Protein AF-A0A841FHZ8-F1 (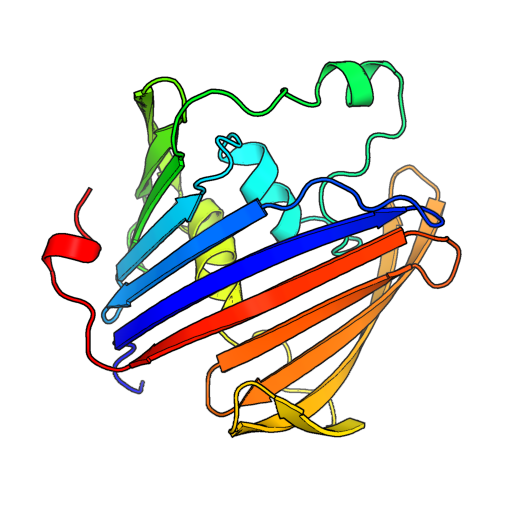afdb_monomer_lite)

Secondary structure (DSSP, 8-state):
----EEEEEEEEEEEETTEEEEEEEEEEEEETTEEEEEESS---HHHHHHHHH-TTSS-----SHHHHHHSPPPPSS-EEEEEETT-SEEEEE-TTS-EEEEEHHHHHHHHHTTS--S-TTPPEEEEEEETTEEEEEEEEEEEEEETTEEEEEEEEEEEETTEEEEEEEEETTSSEEEEEEEEEEEES---TTTT--

Radius of gyration: 16.72 Å; chains: 1; bounding box: 42×42×42 Å

Foldseek 3Di:
DPFPFKKFWKWKWKDADPDTDDIWIKIWGDGRQKIKIKIQQQDFLQQLLQCQPPLLNLGDDQDDVVSVVVRDHRDQAMWMWIDGPPDQWIWIQHRVGDIDIDGVVSVVSSNCLFFDDPCPPFDFPAWDADPNAIWTKTKDWRWDADPNDTWIKIWIFTDGPRTTQWIKIGTPVRRIIMIMGTPDMDGPPDDPVNRDD

pLDDT: mean 87.99, std 10.82, range [45.81, 97.75]

Organism: NCBI:txid714109

Sequence (197 aa):
MADRNVRARMLVTRNVSGTPGPESKLTLWWLGDRFHVRDEAGRAFHDVATDVVAPRGLGFIPRTIEDLMNVRLPLKGRMDCFGALGVAEGTITEPWGEKWKARTDRISPVAGQLFPAGLESVRPSGHERFLNRDCVEYTTHREGTDGGRQYRSKVRLLVAGPYVLLREVTDEGGPMRLRAEVTALDEGVVTEADVKA

Structure (mmCIF, N/CA/C/O backbone):
data_AF-A0A841FHZ8-F1
#
_entry.id   AF-A0A841FHZ8-F1
#
loop_
_atom_site.group_PDB
_atom_site.id
_atom_site.type_symbol
_atom_site.label_atom_id
_atom_site.label_alt_id
_atom_site.label_comp_id
_atom_site.label_asym_id
_atom_site.label_entity_id
_atom_site.label_seq_id
_atom_site.pdbx_PDB_ins_code
_atom_site.Cartn_x
_atom_site.Cartn_y
_atom_site.Cartn_z
_atom_site.occupancy
_atom_site.B_iso_or_equiv
_atom_site.auth_seq_id
_atom_site.auth_comp_id
_atom_site.auth_asym_id
_atom_site.auth_atom_id
_atom_site.pdbx_PDB_model_num
ATOM 1 N N . MET A 1 1 ? -20.927 -6.234 2.029 1.00 45.81 1 MET A N 1
ATOM 2 C CA . MET A 1 1 ? -19.463 -6.019 2.065 1.00 45.81 1 MET A CA 1
ATOM 3 C C . MET A 1 1 ? -19.004 -6.450 3.442 1.00 45.81 1 MET A C 1
ATOM 5 O O . MET A 1 1 ? -19.645 -6.031 4.390 1.00 45.81 1 MET A O 1
ATOM 9 N N . ALA A 1 2 ? -18.011 -7.336 3.560 1.00 48.59 2 ALA A N 1
ATOM 10 C CA . ALA A 1 2 ? -17.475 -7.707 4.871 1.00 48.59 2 ALA A CA 1
ATOM 11 C C . ALA A 1 2 ? -16.981 -6.446 5.598 1.00 48.59 2 ALA A C 1
ATOM 13 O O . ALA A 1 2 ? -16.358 -5.594 4.956 1.00 48.59 2 ALA A O 1
ATOM 14 N N . ASP A 1 3 ? -17.289 -6.319 6.890 1.00 62.25 3 ASP A N 1
ATOM 15 C CA . ASP A 1 3 ? -16.856 -5.190 7.713 1.00 62.25 3 ASP A CA 1
ATOM 16 C C . ASP A 1 3 ? -15.329 -5.112 7.707 1.00 62.25 3 ASP A C 1
ATOM 18 O O . ASP A 1 3 ? -14.628 -5.958 8.263 1.00 62.25 3 ASP A O 1
ATOM 22 N N . ARG A 1 4 ? -14.793 -4.102 7.018 1.00 85.81 4 ARG A N 1
ATOM 23 C CA . ARG A 1 4 ? -13.352 -3.873 6.929 1.00 85.81 4 ARG A CA 1
ATOM 24 C C . ARG A 1 4 ? -12.878 -3.274 8.249 1.00 85.81 4 ARG A C 1
ATOM 26 O O . ARG A 1 4 ? -12.908 -2.060 8.394 1.00 85.81 4 ARG A O 1
ATOM 33 N N . ASN A 1 5 ? -12.460 -4.100 9.202 1.00 94.25 5 ASN A N 1
ATOM 34 C CA . ASN A 1 5 ? -11.767 -3.657 10.413 1.00 94.25 5 ASN A CA 1
ATOM 35 C C . ASN A 1 5 ? -10.375 -4.296 10.451 1.00 94.25 5 ASN A C 1
ATOM 37 O O . ASN A 1 5 ? -10.247 -5.483 10.749 1.00 94.25 5 ASN A O 1
ATOM 41 N N . VAL A 1 6 ? -9.339 -3.537 10.086 1.00 95.88 6 VAL A N 1
ATOM 42 C CA . VAL A 1 6 ? -7.977 -4.072 9.973 1.00 95.88 6 VAL A CA 1
ATOM 43 C C . VAL A 1 6 ? -6.909 -3.001 10.146 1.00 95.88 6 VAL A C 1
ATOM 45 O O . VAL A 1 6 ? -7.003 -1.907 9.588 1.00 95.88 6 VAL A O 1
ATOM 48 N N . ARG A 1 7 ? -5.856 -3.346 10.886 1.00 96.69 7 ARG A N 1
ATOM 49 C CA . ARG A 1 7 ? -4.603 -2.601 10.942 1.00 96.69 7 ARG A CA 1
ATOM 50 C C . ARG A 1 7 ? -3.507 -3.405 10.253 1.00 96.69 7 ARG A C 1
ATOM 52 O O . ARG A 1 7 ? -3.264 -4.551 10.618 1.00 96.69 7 ARG A O 1
ATOM 59 N N . ALA A 1 8 ? -2.812 -2.798 9.300 1.00 96.69 8 ALA A N 1
ATOM 60 C CA . ALA A 1 8 ? -1.670 -3.403 8.624 1.00 96.69 8 ALA A CA 1
ATOM 61 C C . ALA A 1 8 ? -0.425 -2.529 8.782 1.00 96.69 8 ALA A C 1
ATOM 63 O O . ALA A 1 8 ? -0.481 -1.315 8.588 1.00 96.69 8 ALA A O 1
ATOM 64 N N . ARG A 1 9 ? 0.715 -3.143 9.100 1.00 96.81 9 ARG A N 1
ATOM 65 C CA . ARG A 1 9 ? 2.033 -2.507 8.984 1.00 96.81 9 ARG A CA 1
ATOM 66 C C . ARG A 1 9 ? 2.693 -3.001 7.716 1.00 96.81 9 ARG A C 1
ATOM 68 O O . ARG A 1 9 ? 2.727 -4.204 7.474 1.00 96.81 9 ARG A O 1
ATOM 75 N N . MET A 1 10 ? 3.216 -2.080 6.926 1.00 95.31 10 MET A N 1
ATOM 76 C CA . MET A 1 10 ? 3.820 -2.356 5.635 1.00 95.31 10 MET A CA 1
ATOM 77 C C . MET A 1 10 ? 5.230 -1.789 5.565 1.00 95.31 10 MET A C 1
ATOM 79 O O . MET A 1 10 ? 5.480 -0.657 5.979 1.00 95.31 10 MET A O 1
ATOM 83 N N . LEU A 1 11 ? 6.139 -2.578 5.005 1.00 93.38 11 LEU A N 1
ATOM 84 C CA . LEU A 1 11 ? 7.475 -2.159 4.623 1.00 93.38 11 LEU A CA 1
ATOM 85 C C . LEU A 1 11 ? 7.521 -2.008 3.103 1.00 93.38 11 LEU A C 1
ATOM 87 O O . LEU A 1 11 ? 7.231 -2.948 2.365 1.00 93.38 11 LEU A O 1
ATOM 91 N N . VAL A 1 12 ? 7.879 -0.817 2.636 1.00 90.94 12 VAL A N 1
ATOM 92 C CA . VAL A 1 12 ? 8.100 -0.527 1.220 1.00 90.94 12 VAL A CA 1
ATOM 93 C C . VAL A 1 12 ? 9.594 -0.365 0.998 1.00 90.94 12 VAL A C 1
ATOM 95 O O . VAL A 1 12 ? 10.234 0.481 1.617 1.00 90.94 12 VAL A O 1
ATOM 98 N N . THR A 1 13 ? 10.144 -1.183 0.110 1.00 88.31 13 THR A N 1
ATOM 99 C CA . THR A 1 13 ? 11.542 -1.147 -0.320 1.00 88.31 13 THR A CA 1
ATOM 100 C C . THR A 1 13 ? 11.593 -0.905 -1.818 1.00 88.31 13 THR A C 1
ATOM 102 O O . THR A 1 13 ? 10.850 -1.515 -2.593 1.00 88.31 13 THR A O 1
ATOM 105 N N . ARG A 1 14 ? 12.478 -0.007 -2.247 1.00 83.44 14 ARG A N 1
ATOM 106 C CA . ARG A 1 14 ? 12.810 0.177 -3.662 1.00 83.44 14 ARG A CA 1
ATOM 107 C C . ARG A 1 14 ? 14.266 -0.203 -3.844 1.00 83.44 14 ARG A C 1
ATOM 109 O O . ARG A 1 14 ? 15.108 0.346 -3.158 1.00 83.44 14 ARG A O 1
ATOM 116 N N . ASN A 1 15 ? 14.570 -1.113 -4.753 1.00 80.00 15 ASN A N 1
ATOM 117 C CA . ASN A 1 15 ? 15.934 -1.543 -5.029 1.00 80.00 15 ASN A CA 1
ATOM 118 C C . ASN A 1 15 ? 16.318 -1.162 -6.454 1.00 80.00 15 ASN A C 1
ATOM 120 O O . ASN A 1 15 ? 15.522 -1.316 -7.385 1.00 80.00 15 ASN A O 1
ATOM 124 N N . VAL A 1 16 ? 17.558 -0.704 -6.611 1.00 70.94 16 VAL A N 1
ATOM 125 C CA . VAL A 1 16 ? 18.193 -0.462 -7.908 1.00 70.94 16 VAL A CA 1
ATOM 126 C C . VAL A 1 16 ? 19.548 -1.163 -7.882 1.00 70.94 16 VAL A C 1
ATOM 128 O O . VAL A 1 16 ? 20.342 -0.895 -6.988 1.00 70.94 16 VAL A O 1
ATOM 131 N N . SER A 1 17 ? 19.801 -2.074 -8.828 1.00 57.47 17 SER A N 1
ATOM 132 C CA . SER A 1 17 ? 21.108 -2.726 -9.078 1.00 57.47 17 SER A CA 1
ATOM 133 C C . SER A 1 17 ? 21.979 -2.972 -7.835 1.00 57.47 17 SER A C 1
ATOM 135 O O . SER A 1 17 ? 23.013 -2.331 -7.670 1.00 57.47 17 SER A O 1
ATOM 137 N N . GLY A 1 18 ? 21.593 -3.897 -6.955 1.00 54.22 18 GLY A N 1
ATOM 138 C CA . GLY A 1 18 ? 22.442 -4.302 -5.822 1.00 54.22 18 GLY A CA 1
ATOM 139 C C . GLY A 1 18 ? 22.585 -3.272 -4.692 1.00 54.22 18 GLY A C 1
ATOM 140 O O . GLY A 1 18 ? 23.205 -3.590 -3.681 1.00 54.22 18 GLY A O 1
ATOM 141 N N . THR A 1 19 ? 21.971 -2.093 -4.813 1.00 57.81 19 THR A N 1
ATOM 142 C CA . THR A 1 19 ? 21.894 -1.094 -3.744 1.00 57.81 19 THR A CA 1
ATOM 143 C C . THR A 1 19 ? 20.504 -1.146 -3.106 1.00 57.81 19 THR A C 1
ATOM 145 O O . THR A 1 19 ? 19.509 -0.903 -3.804 1.00 57.81 19 THR A O 1
ATOM 148 N N . PRO A 1 20 ? 20.402 -1.452 -1.797 1.00 59.03 20 PRO A N 1
ATOM 149 C CA . PRO A 1 20 ? 19.161 -1.278 -1.057 1.00 59.03 20 PRO A CA 1
ATOM 150 C C . PRO A 1 20 ? 18.766 0.196 -1.120 1.00 59.03 20 PRO A C 1
ATOM 152 O O . PRO A 1 20 ? 19.541 1.063 -0.712 1.00 59.03 20 PRO A O 1
ATOM 155 N N . GLY A 1 21 ? 17.602 0.503 -1.684 1.00 64.31 21 GLY A N 1
ATOM 156 C CA . GLY A 1 21 ? 17.080 1.864 -1.618 1.00 64.31 21 GLY A CA 1
ATOM 157 C C . GLY A 1 21 ? 16.365 2.120 -0.292 1.00 64.31 21 GLY A C 1
ATOM 158 O O . GLY A 1 21 ? 16.350 1.265 0.595 1.00 64.31 21 GLY A O 1
ATOM 159 N N . PRO A 1 22 ? 15.791 3.320 -0.127 1.00 69.69 22 PRO A N 1
ATOM 160 C CA . PRO A 1 22 ? 15.212 3.735 1.140 1.00 69.69 22 PRO A CA 1
ATOM 161 C C . PRO A 1 22 ? 14.054 2.821 1.550 1.00 69.69 22 PRO A C 1
ATOM 163 O O . PRO A 1 22 ? 13.138 2.555 0.769 1.00 69.69 22 PRO A O 1
ATOM 166 N N . GLU A 1 23 ? 14.097 2.372 2.802 1.00 83.56 23 GLU A N 1
ATOM 167 C CA . GLU A 1 23 ? 12.989 1.688 3.457 1.00 83.56 23 GLU A CA 1
ATOM 168 C C . GLU A 1 23 ? 11.946 2.706 3.907 1.00 83.56 23 GLU A C 1
ATOM 170 O O . GLU A 1 23 ? 12.271 3.759 4.457 1.00 83.56 23 GLU A O 1
ATOM 175 N N . SER A 1 24 ? 10.674 2.394 3.695 1.00 86.44 24 SER A N 1
ATOM 176 C CA . SER A 1 24 ? 9.569 3.207 4.192 1.00 86.44 24 SER A CA 1
ATOM 177 C C . SER A 1 24 ? 8.569 2.355 4.948 1.00 86.44 24 SER A C 1
ATOM 179 O O . SER A 1 24 ? 8.130 1.314 4.461 1.00 86.44 24 SER A O 1
ATOM 181 N N . LYS A 1 25 ? 8.209 2.803 6.151 1.00 92.88 25 LYS A N 1
ATOM 182 C CA . LYS A 1 25 ? 7.267 2.111 7.029 1.00 92.88 25 LYS A CA 1
ATOM 183 C C . LYS A 1 25 ? 5.928 2.827 6.978 1.00 92.88 25 LYS A C 1
ATOM 185 O O . LYS A 1 25 ? 5.817 3.976 7.408 1.00 92.88 25 LYS A O 1
ATOM 190 N N . LEU A 1 26 ? 4.931 2.129 6.450 1.00 94.88 26 LEU A N 1
ATOM 191 C CA . LEU A 1 26 ? 3.550 2.583 6.398 1.00 94.88 26 LEU A CA 1
ATOM 192 C C . LEU A 1 26 ? 2.725 1.809 7.422 1.00 94.88 26 LEU A C 1
ATOM 194 O O . LEU A 1 26 ? 2.864 0.595 7.549 1.00 94.88 26 LEU A O 1
ATOM 198 N N . THR A 1 27 ? 1.835 2.493 8.129 1.00 96.94 27 THR A N 1
ATOM 199 C CA . THR A 1 27 ? 0.764 1.840 8.885 1.00 96.94 27 THR A CA 1
ATOM 200 C C . THR A 1 27 ? -0.573 2.262 8.302 1.00 96.94 27 THR A C 1
ATOM 202 O O . THR A 1 27 ? -0.805 3.443 8.052 1.00 96.94 27 THR A O 1
ATOM 205 N N . LEU A 1 28 ? -1.431 1.282 8.050 1.00 96.56 28 LEU A N 1
ATOM 206 C CA . LEU A 1 28 ? -2.763 1.445 7.494 1.00 96.56 28 LEU A CA 1
ATOM 207 C C . LEU A 1 28 ? -3.777 0.999 8.538 1.00 96.56 28 LEU A C 1
ATOM 209 O O . LEU A 1 28 ? -3.667 -0.108 9.061 1.00 96.56 28 LEU A O 1
ATOM 213 N N . TRP A 1 29 ? -4.775 1.828 8.799 1.00 97.25 29 TRP A N 1
ATOM 214 C CA . TRP A 1 29 ? -5.953 1.481 9.578 1.00 97.25 29 TRP A CA 1
ATOM 215 C C . TRP A 1 29 ? -7.170 1.607 8.682 1.00 97.25 29 TRP A C 1
ATOM 217 O O . TRP A 1 29 ? -7.316 2.592 7.956 1.00 97.25 29 TRP A O 1
ATOM 227 N N . TRP A 1 30 ? -8.053 0.621 8.747 1.00 95.81 30 TRP A N 1
ATOM 228 C CA . TRP A 1 30 ? -9.309 0.623 8.020 1.00 95.81 30 TRP A CA 1
ATOM 229 C C . TRP A 1 30 ? -10.445 0.231 8.960 1.00 95.81 30 TRP A C 1
ATOM 231 O O . TRP A 1 30 ? -10.340 -0.781 9.651 1.00 95.81 30 TRP A O 1
ATOM 241 N N . LEU A 1 31 ? -11.516 1.028 8.970 1.00 95.75 31 LEU A N 1
ATOM 242 C CA . LEU A 1 31 ? -12.736 0.806 9.744 1.00 95.75 31 LEU A CA 1
ATOM 243 C C . LEU A 1 31 ? -13.968 1.143 8.890 1.00 95.75 31 LEU A C 1
ATOM 245 O O . LEU A 1 31 ? -14.317 2.309 8.710 1.00 95.75 31 LEU A O 1
ATOM 249 N N . GLY A 1 32 ? -14.628 0.116 8.357 1.00 93.19 32 GLY A N 1
ATOM 250 C CA . GLY A 1 32 ? -15.779 0.253 7.467 1.00 93.19 32 GLY A CA 1
ATOM 251 C C . GLY A 1 32 ? -15.401 0.938 6.152 1.00 93.19 32 GLY A C 1
ATOM 252 O O . GLY A 1 32 ? -14.721 0.359 5.304 1.00 93.19 32 GLY A O 1
ATOM 253 N N . ASP A 1 33 ? -15.849 2.173 5.976 1.00 93.12 33 ASP A N 1
ATOM 254 C CA . ASP A 1 33 ? -15.533 3.054 4.849 1.00 93.12 33 ASP A CA 1
ATOM 255 C C . ASP A 1 33 ? -14.369 4.015 5.138 1.00 93.12 33 ASP A C 1
ATOM 257 O O . ASP A 1 33 ? -13.812 4.597 4.205 1.00 93.12 33 ASP A O 1
ATOM 261 N N . ARG A 1 34 ? -13.984 4.170 6.406 1.00 95.50 34 ARG A N 1
ATOM 262 C CA . ARG A 1 34 ? -12.953 5.101 6.858 1.00 95.50 34 ARG A CA 1
ATOM 263 C C . ARG A 1 34 ? -11.590 4.457 6.921 1.00 95.50 34 ARG A C 1
ATOM 265 O O . ARG A 1 34 ? -11.443 3.270 7.207 1.00 95.50 34 ARG A O 1
ATOM 272 N N . PHE A 1 35 ? -10.581 5.278 6.686 1.00 96.44 35 PHE A N 1
ATOM 273 C CA . PHE A 1 35 ? -9.202 4.846 6.715 1.00 96.44 35 PHE A CA 1
ATOM 274 C C . PHE A 1 35 ? -8.278 5.941 7.235 1.00 96.44 35 PHE A C 1
ATOM 276 O O . PHE A 1 35 ? -8.527 7.141 7.085 1.00 96.44 35 PHE A O 1
ATOM 283 N N . HIS A 1 36 ? -7.170 5.487 7.804 1.00 97.50 36 HIS A N 1
ATOM 284 C CA . HIS A 1 36 ? -6.030 6.300 8.188 1.00 97.50 36 HIS A CA 1
ATOM 285 C C . HIS A 1 36 ? -4.758 5.644 7.654 1.00 97.50 36 HIS A C 1
ATOM 287 O O . HIS A 1 36 ? -4.594 4.427 7.703 1.00 97.50 36 HIS A O 1
ATOM 293 N N . VAL A 1 37 ? -3.868 6.453 7.098 1.00 97.00 37 VAL A N 1
ATOM 294 C CA . VAL A 1 37 ? -2.540 6.051 6.640 1.00 97.00 37 VAL A CA 1
ATOM 295 C C . VAL A 1 37 ? -1.519 6.887 7.382 1.00 97.00 37 VAL A C 1
ATOM 297 O O . VAL A 1 37 ? -1.647 8.108 7.429 1.00 97.00 37 VAL A O 1
ATOM 300 N N . ARG A 1 38 ? -0.476 6.244 7.897 1.00 96.81 38 ARG A N 1
ATOM 301 C CA . ARG A 1 38 ? 0.690 6.911 8.470 1.00 96.81 38 ARG A CA 1
ATOM 302 C C . ARG A 1 38 ? 1.961 6.470 7.772 1.00 96.81 38 ARG A C 1
ATOM 304 O O . ARG A 1 38 ? 2.196 5.272 7.664 1.00 96.81 38 ARG A O 1
ATOM 311 N N . ASP A 1 39 ? 2.800 7.423 7.387 1.00 94.62 39 ASP A N 1
ATOM 312 C CA . ASP A 1 39 ? 4.193 7.173 7.008 1.00 94.62 39 ASP A CA 1
ATOM 313 C C . ASP A 1 39 ? 5.120 7.629 8.135 1.00 94.62 39 ASP A C 1
ATOM 315 O O . ASP A 1 39 ? 5.138 8.804 8.507 1.00 94.62 39 ASP A O 1
ATOM 319 N N . GLU A 1 40 ? 5.872 6.682 8.697 1.00 90.88 40 GLU A N 1
ATOM 320 C CA . GLU A 1 40 ? 6.850 6.948 9.763 1.00 90.88 40 GLU A CA 1
ATOM 321 C C . GLU A 1 40 ? 8.231 7.327 9.218 1.00 90.88 40 GLU A C 1
ATOM 323 O O . GLU A 1 40 ? 9.107 7.724 9.981 1.00 90.88 40 GLU A O 1
ATOM 328 N N . ALA A 1 41 ? 8.436 7.204 7.904 1.00 87.00 41 ALA A N 1
ATOM 329 C CA . ALA A 1 41 ? 9.690 7.564 7.253 1.00 87.00 41 ALA A CA 1
ATOM 330 C C . ALA A 1 41 ? 9.807 9.075 6.993 1.00 87.00 41 ALA A C 1
ATOM 332 O O . ALA A 1 41 ? 10.860 9.529 6.558 1.00 87.00 41 ALA A O 1
ATOM 333 N N . GLY A 1 42 ? 8.757 9.858 7.269 1.00 87.50 42 GLY A N 1
ATOM 334 C CA . GLY A 1 42 ? 8.774 11.311 7.115 1.00 87.50 42 GLY A CA 1
ATOM 335 C C . GLY A 1 42 ? 8.728 11.764 5.656 1.00 87.50 42 GLY A C 1
ATOM 336 O O . GLY A 1 42 ? 9.243 12.835 5.323 1.00 87.50 42 GLY A O 1
ATOM 337 N N . ARG A 1 43 ? 8.134 10.944 4.780 1.00 89.38 43 ARG A N 1
ATOM 338 C CA . ARG A 1 43 ? 7.910 11.277 3.368 1.00 89.38 43 ARG A CA 1
ATOM 339 C C . ARG A 1 43 ? 6.682 12.167 3.210 1.00 89.38 43 ARG A C 1
ATOM 341 O O . ARG A 1 43 ? 5.711 12.021 3.952 1.00 89.38 43 ARG A O 1
ATOM 348 N N . ALA A 1 44 ? 6.712 13.064 2.227 1.00 90.38 44 ALA A N 1
ATOM 349 C CA . ALA A 1 44 ? 5.550 13.884 1.905 1.00 90.38 44 ALA A CA 1
ATOM 350 C C . ALA A 1 44 ? 4.438 13.027 1.282 1.00 90.38 44 ALA A C 1
ATOM 352 O O . ALA A 1 44 ? 4.715 11.993 0.662 1.00 90.38 44 ALA A O 1
ATOM 353 N N . PHE A 1 45 ? 3.181 13.474 1.374 1.00 91.38 45 PHE A N 1
ATOM 354 C CA . PHE A 1 45 ? 2.057 12.734 0.785 1.00 91.38 45 PHE A CA 1
ATOM 355 C C . PHE A 1 45 ? 2.265 12.428 -0.704 1.00 91.38 45 PHE A C 1
ATOM 357 O O . PHE A 1 45 ? 2.000 11.311 -1.144 1.00 91.38 45 PHE A O 1
ATOM 364 N N . HIS A 1 46 ? 2.781 13.392 -1.472 1.00 87.81 46 HIS A N 1
ATOM 365 C CA . HIS A 1 46 ? 3.080 13.223 -2.896 1.00 87.81 46 HIS A CA 1
ATOM 366 C C . HIS A 1 46 ? 3.965 11.996 -3.178 1.00 87.81 46 HIS A C 1
ATOM 368 O O . HIS A 1 46 ? 3.698 11.236 -4.112 1.00 87.81 46 HIS A O 1
ATOM 374 N N . ASP A 1 47 ? 4.992 11.770 -2.360 1.00 86.62 47 ASP A N 1
ATOM 375 C CA . ASP A 1 47 ? 5.962 10.695 -2.577 1.00 86.62 47 ASP A CA 1
ATOM 376 C C . ASP A 1 47 ? 5.337 9.328 -2.297 1.00 86.62 47 ASP A C 1
ATOM 378 O O . ASP A 1 47 ? 5.547 8.373 -3.050 1.00 86.62 47 ASP A O 1
ATOM 382 N N . VAL A 1 48 ? 4.510 9.255 -1.249 1.00 89.56 48 VAL A N 1
ATOM 383 C CA . VAL A 1 48 ? 3.751 8.051 -0.891 1.00 89.56 48 VAL A CA 1
ATOM 384 C C . VAL A 1 48 ? 2.655 7.763 -1.918 1.00 89.56 48 VAL A C 1
ATOM 386 O O . VAL A 1 48 ? 2.472 6.618 -2.321 1.00 89.56 48 VAL A O 1
ATOM 389 N N . ALA A 1 49 ? 1.940 8.785 -2.389 1.00 89.56 49 ALA A N 1
ATOM 390 C CA . ALA A 1 49 ? 0.917 8.627 -3.417 1.00 89.56 49 ALA A CA 1
ATOM 391 C C . ALA A 1 49 ? 1.524 8.121 -4.734 1.00 89.56 49 ALA A C 1
ATOM 393 O O . ALA A 1 49 ? 0.966 7.220 -5.368 1.00 89.56 49 ALA A O 1
ATOM 394 N N . THR A 1 50 ? 2.696 8.639 -5.114 1.00 85.06 50 THR A N 1
ATOM 395 C CA . THR A 1 50 ? 3.378 8.247 -6.354 1.00 85.06 50 THR A CA 1
ATOM 396 C C . THR A 1 50 ? 3.783 6.771 -6.360 1.00 85.06 50 THR A C 1
ATOM 398 O O . THR A 1 50 ? 3.708 6.142 -7.414 1.00 85.06 50 THR A O 1
ATOM 401 N N . ASP A 1 51 ? 4.110 6.169 -5.208 1.00 84.50 51 ASP A N 1
ATOM 402 C CA . ASP A 1 51 ? 4.356 4.715 -5.099 1.00 84.50 51 ASP A CA 1
ATOM 403 C C . ASP A 1 51 ? 3.210 3.857 -5.628 1.00 84.50 51 ASP A C 1
ATOM 405 O O . ASP A 1 51 ? 3.428 2.772 -6.176 1.00 84.50 51 ASP A O 1
ATOM 409 N N . VAL A 1 52 ? 1.990 4.365 -5.496 1.00 85.81 52 VAL A N 1
ATOM 410 C CA . VAL A 1 52 ? 0.780 3.629 -5.837 1.00 85.81 52 VAL A CA 1
ATOM 411 C C . VAL A 1 52 ? 0.308 3.951 -7.246 1.00 85.81 52 VAL A C 1
ATOM 413 O O . VAL A 1 52 ? -0.057 3.042 -7.997 1.00 85.81 52 VAL A O 1
ATOM 416 N N . VAL A 1 53 ? 0.324 5.232 -7.620 1.00 84.81 53 VAL A N 1
ATOM 417 C CA . VAL A 1 53 ? -0.262 5.695 -8.887 1.00 84.81 53 VAL A CA 1
ATOM 418 C C . VAL A 1 53 ? 0.718 5.686 -10.060 1.00 84.81 53 VAL A C 1
ATOM 420 O O . VAL A 1 53 ? 0.287 5.854 -11.199 1.00 84.81 53 VAL A O 1
ATOM 423 N N . ALA A 1 54 ? 2.019 5.472 -9.821 1.00 84.44 54 ALA A N 1
ATOM 424 C CA . ALA A 1 54 ? 3.016 5.444 -10.888 1.00 84.44 54 ALA A CA 1
ATOM 425 C C . ALA A 1 54 ? 2.649 4.410 -11.978 1.00 84.44 54 ALA A C 1
ATOM 427 O O . ALA A 1 54 ? 2.406 3.240 -11.648 1.00 84.44 54 ALA A O 1
ATOM 428 N N . PRO A 1 55 ? 2.688 4.779 -13.276 1.00 80.31 55 PRO A N 1
ATOM 429 C CA . PRO A 1 55 ? 2.305 3.887 -14.376 1.00 80.31 55 PRO A CA 1
ATOM 430 C C . PRO A 1 55 ? 3.065 2.554 -14.370 1.00 80.31 55 PRO A C 1
ATOM 432 O O . PRO A 1 55 ? 2.469 1.479 -14.479 1.00 80.31 55 PRO A O 1
ATOM 435 N N . ARG A 1 56 ? 4.382 2.612 -14.132 1.00 83.06 56 ARG A N 1
ATOM 436 C CA . ARG A 1 56 ? 5.262 1.432 -14.035 1.00 83.06 56 ARG A CA 1
ATOM 437 C C . ARG A 1 56 ? 5.048 0.620 -12.756 1.00 83.06 56 ARG A C 1
ATOM 439 O O . ARG A 1 56 ? 5.492 -0.514 -12.669 1.00 83.06 56 ARG A O 1
ATOM 446 N N . GLY A 1 57 ? 4.384 1.188 -11.748 1.00 80.75 57 GLY A N 1
ATOM 447 C CA . GLY A 1 57 ? 4.187 0.573 -10.433 1.00 80.75 57 GLY A CA 1
ATOM 448 C C . GLY A 1 57 ? 5.432 0.539 -9.538 1.00 80.75 57 GLY A C 1
ATOM 449 O O . GLY A 1 57 ? 5.372 -0.088 -8.481 1.00 80.75 57 GLY A O 1
ATOM 450 N N . LEU A 1 58 ? 6.517 1.197 -9.960 1.00 82.25 58 LEU A N 1
ATOM 451 C CA . LEU A 1 58 ? 7.820 1.293 -9.283 1.00 82.25 58 LEU A CA 1
ATOM 452 C C . LEU A 1 58 ? 7.974 2.577 -8.438 1.00 82.25 58 LEU A C 1
ATOM 454 O O . LEU A 1 58 ? 9.061 2.863 -7.942 1.00 82.25 58 LEU A O 1
ATOM 458 N N . GLY A 1 59 ? 6.897 3.352 -8.293 1.00 78.69 59 GLY A N 1
ATOM 459 C CA . GLY A 1 59 ? 6.911 4.664 -7.653 1.00 78.69 59 GLY A CA 1
ATOM 460 C C . GLY A 1 59 ? 7.591 5.753 -8.476 1.00 78.69 59 GLY A C 1
ATOM 461 O O . GLY A 1 59 ? 7.733 5.632 -9.695 1.00 78.69 59 GLY A O 1
ATOM 462 N N . PHE A 1 60 ? 7.971 6.844 -7.806 1.00 74.31 60 PHE A N 1
ATOM 463 C CA . PHE A 1 60 ? 8.697 7.940 -8.444 1.00 74.31 60 PHE A CA 1
ATOM 464 C C . PHE A 1 60 ? 10.120 7.484 -8.774 1.00 74.31 60 PHE A C 1
ATOM 466 O O . PHE A 1 60 ? 10.883 7.120 -7.874 1.00 74.31 60 PHE A O 1
ATOM 473 N N . ILE A 1 61 ? 10.469 7.514 -10.059 1.00 70.81 61 ILE A N 1
ATOM 474 C CA . ILE A 1 61 ? 11.820 7.251 -10.553 1.00 70.81 61 ILE A CA 1
ATOM 475 C C . ILE A 1 61 ? 12.336 8.569 -11.135 1.00 70.81 61 ILE A C 1
ATOM 477 O O . ILE A 1 61 ? 11.852 8.955 -12.202 1.00 70.81 61 ILE A O 1
ATOM 481 N N . PRO A 1 62 ? 13.288 9.258 -10.481 1.00 66.44 62 PRO A N 1
ATOM 482 C CA . PRO A 1 62 ? 13.863 10.469 -11.047 1.00 66.44 62 PRO A CA 1
ATOM 483 C C . PRO A 1 62 ? 14.623 10.134 -12.334 1.00 66.44 62 PRO A C 1
ATOM 485 O O . PRO A 1 62 ? 15.388 9.166 -12.375 1.00 66.44 62 PRO A O 1
ATOM 488 N N . ARG A 1 63 ? 14.396 10.908 -13.400 1.00 68.00 63 ARG A N 1
ATOM 489 C CA . ARG A 1 63 ? 15.032 10.703 -14.714 1.00 68.00 63 ARG A CA 1
ATOM 490 C C . ARG A 1 63 ? 15.932 11.852 -15.124 1.00 68.00 63 ARG A C 1
ATOM 492 O O . ARG A 1 63 ? 16.815 11.653 -15.957 1.00 68.00 63 ARG A O 1
ATOM 499 N N . THR A 1 64 ? 15.706 13.027 -14.557 1.00 69.50 64 THR A N 1
ATOM 500 C CA . THR A 1 64 ? 16.511 14.222 -14.790 1.00 69.50 64 THR A CA 1
ATOM 501 C C . THR A 1 64 ? 17.192 14.683 -13.502 1.00 69.50 64 THR A C 1
ATOM 503 O O . THR A 1 64 ? 16.877 14.216 -12.404 1.00 69.50 64 THR A O 1
ATOM 506 N N . ILE A 1 65 ? 18.158 15.597 -13.628 1.00 69.38 65 ILE A N 1
ATOM 507 C CA . ILE A 1 65 ? 18.780 16.235 -12.460 1.00 69.38 65 ILE A CA 1
ATOM 508 C C . ILE A 1 65 ? 17.719 17.042 -11.706 1.00 69.38 65 ILE A C 1
ATOM 510 O O . ILE A 1 65 ? 17.687 17.015 -10.482 1.00 69.38 65 ILE A O 1
ATOM 514 N N . GLU A 1 66 ? 16.802 17.681 -12.426 1.00 66.44 66 GLU A N 1
ATOM 515 C CA . GLU A 1 66 ? 15.663 18.405 -11.872 1.00 66.44 66 GLU A CA 1
ATOM 516 C C . GLU A 1 66 ? 14.743 17.475 -11.070 1.00 66.44 66 GLU A C 1
ATOM 518 O O . GLU A 1 66 ? 14.338 17.818 -9.961 1.00 66.44 66 GLU A O 1
ATOM 523 N N . ASP A 1 67 ? 14.466 16.268 -11.571 1.00 63.44 67 ASP A N 1
ATOM 524 C CA . ASP A 1 67 ? 13.699 15.262 -10.834 1.00 63.44 67 ASP A CA 1
ATOM 525 C C . ASP A 1 67 ? 14.424 14.830 -9.561 1.00 63.44 67 ASP A C 1
ATOM 527 O O . ASP A 1 67 ? 13.796 14.670 -8.517 1.00 63.44 67 ASP A O 1
ATOM 531 N N . LEU A 1 68 ? 15.747 1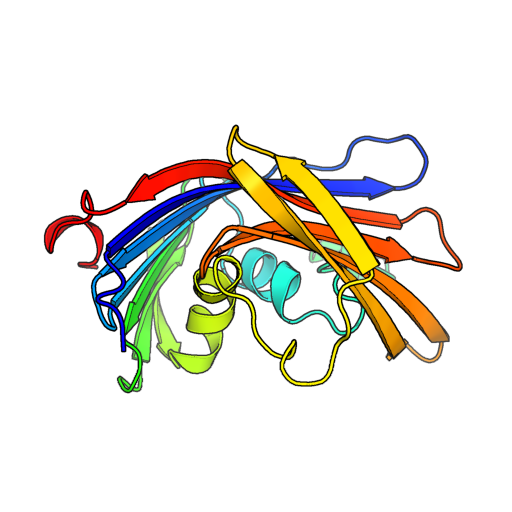4.649 -9.639 1.00 66.75 68 LEU A N 1
ATOM 532 C CA . LEU A 1 68 ? 16.574 14.292 -8.490 1.00 66.75 68 LEU A CA 1
ATOM 533 C C . LEU A 1 68 ? 16.569 15.408 -7.436 1.00 66.75 68 LEU A C 1
ATOM 535 O O . LEU A 1 68 ? 16.466 15.127 -6.247 1.00 66.75 68 LEU A O 1
ATOM 539 N N . MET A 1 69 ? 16.630 16.668 -7.873 1.00 65.12 69 MET A N 1
ATOM 540 C CA . MET A 1 69 ? 16.529 17.846 -7.009 1.00 65.12 69 MET A CA 1
ATOM 541 C C . MET A 1 69 ? 15.132 18.001 -6.390 1.00 65.12 69 MET A C 1
ATOM 543 O O . MET A 1 69 ? 15.009 18.569 -5.306 1.00 65.12 69 MET A O 1
ATOM 547 N N . ASN A 1 70 ? 14.093 17.475 -7.045 1.00 60.91 70 ASN A N 1
ATOM 548 C CA . ASN A 1 70 ? 12.725 17.437 -6.527 1.00 60.91 70 ASN A CA 1
ATOM 549 C C . ASN A 1 70 ? 12.475 16.287 -5.540 1.00 60.91 70 ASN A C 1
ATOM 551 O O . ASN A 1 70 ? 11.462 16.317 -4.834 1.00 60.91 70 ASN A O 1
ATOM 555 N N . VAL A 1 71 ? 13.370 15.293 -5.447 1.00 63.28 71 VAL A N 1
ATOM 556 C CA . VAL A 1 71 ? 13.288 14.263 -4.404 1.00 63.28 71 VAL A CA 1
ATOM 557 C C . VAL A 1 71 ? 13.523 14.933 -3.056 1.00 63.28 71 VAL A C 1
ATOM 559 O O . VAL A 1 71 ? 14.647 15.285 -2.692 1.00 63.28 71 VAL A O 1
ATOM 562 N N . ARG A 1 72 ? 12.445 15.112 -2.291 1.00 64.06 72 ARG A N 1
ATOM 563 C CA . ARG A 1 72 ? 12.540 15.648 -0.935 1.00 64.06 72 ARG A CA 1
ATOM 564 C C . ARG A 1 72 ? 13.230 14.621 -0.047 1.00 64.06 72 ARG A C 1
ATOM 566 O O . ARG A 1 72 ? 12.837 13.455 0.002 1.00 64.06 72 ARG A O 1
ATOM 573 N N . LEU A 1 73 ? 14.266 15.062 0.662 1.00 66.25 73 LEU A N 1
ATOM 574 C CA . LEU A 1 73 ? 14.876 14.248 1.706 1.00 66.25 73 LEU A CA 1
ATOM 575 C C . LEU A 1 73 ? 13.822 13.941 2.781 1.00 66.25 73 LEU A C 1
ATOM 577 O O . LEU A 1 73 ? 13.018 14.826 3.095 1.00 66.25 73 LEU A O 1
ATOM 581 N N . PRO A 1 74 ? 13.827 12.727 3.361 1.00 69.00 74 PRO A N 1
ATOM 582 C CA . PRO A 1 74 ? 12.923 12.404 4.450 1.00 69.00 74 PRO A CA 1
ATOM 583 C C . PRO A 1 74 ? 13.127 13.401 5.591 1.00 69.00 74 PRO A C 1
ATOM 585 O O . PRO A 1 74 ? 14.251 13.621 6.055 1.00 69.00 74 PRO A O 1
ATOM 588 N N . LEU A 1 75 ? 12.041 14.039 6.016 1.00 74.31 75 LEU A N 1
ATOM 589 C CA . LEU A 1 75 ? 12.075 15.011 7.101 1.00 74.31 75 LEU A CA 1
ATOM 590 C C . LEU A 1 75 ? 11.840 14.304 8.434 1.00 74.31 75 LEU A C 1
ATOM 592 O O . LEU A 1 75 ? 11.184 13.267 8.504 1.00 74.31 75 LEU A O 1
ATOM 596 N N . LYS A 1 76 ? 12.338 14.884 9.531 1.00 77.44 76 LYS A N 1
ATOM 597 C CA . LYS A 1 76 ? 11.939 14.426 10.867 1.00 77.44 76 LYS A CA 1
ATOM 598 C C . LYS A 1 76 ? 10.449 14.711 11.051 1.00 77.44 76 LYS A C 1
ATOM 600 O O . LYS A 1 76 ? 10.061 15.872 11.111 1.00 77.44 76 LYS A O 1
ATOM 605 N N . GLY A 1 77 ? 9.640 13.663 11.157 1.00 86.62 77 GLY A N 1
ATOM 606 C CA . GLY A 1 77 ? 8.198 13.780 11.335 1.00 86.62 77 GLY A CA 1
ATOM 607 C C . GLY A 1 77 ? 7.462 12.542 10.843 1.00 86.62 77 GLY A C 1
ATOM 608 O O . GLY A 1 77 ? 8.074 11.529 10.515 1.00 86.62 77 GLY A O 1
ATOM 609 N N . ARG A 1 78 ? 6.136 12.639 10.795 1.00 92.94 78 ARG A N 1
ATOM 610 C CA . ARG A 1 78 ? 5.264 11.614 10.221 1.00 92.94 78 ARG A CA 1
ATOM 611 C C . ARG A 1 78 ? 4.241 12.273 9.320 1.00 92.94 78 ARG A C 1
ATOM 613 O O . ARG A 1 78 ? 3.785 13.372 9.626 1.00 92.94 78 ARG A O 1
ATOM 620 N N . MET A 1 79 ? 3.875 11.589 8.251 1.00 95.12 79 MET A N 1
ATOM 621 C CA . MET A 1 79 ? 2.732 11.981 7.441 1.00 95.12 79 MET A CA 1
ATOM 622 C C . MET A 1 79 ? 1.514 11.188 7.905 1.00 95.12 79 MET A C 1
ATOM 624 O O . MET A 1 79 ? 1.622 9.985 8.134 1.00 95.12 79 MET A O 1
ATOM 628 N N . ASP A 1 80 ? 0.375 11.856 8.066 1.00 97.19 80 ASP A N 1
ATOM 629 C CA . ASP A 1 80 ? -0.904 11.237 8.411 1.00 97.19 80 ASP A CA 1
ATOM 630 C C . ASP A 1 80 ? -1.958 11.623 7.354 1.00 97.19 80 ASP A C 1
ATOM 632 O O . ASP A 1 80 ? -2.169 12.804 7.081 1.00 97.19 80 ASP A O 1
ATOM 636 N N . CYS A 1 81 ? -2.647 10.641 6.776 1.00 96.75 81 CYS A N 1
ATOM 637 C CA . CYS A 1 81 ? -3.756 10.837 5.842 1.00 96.75 81 CYS A CA 1
ATOM 638 C C . CYS A 1 81 ? -5.022 10.163 6.355 1.00 96.75 81 CYS A C 1
ATOM 640 O O . CYS A 1 81 ? -5.019 8.962 6.603 1.00 96.75 81 CYS A O 1
ATOM 642 N N . PHE A 1 82 ? -6.121 10.902 6.419 1.00 97.50 82 PHE A N 1
ATOM 643 C CA . PHE A 1 82 ? -7.425 10.416 6.859 1.00 97.50 82 PHE A CA 1
ATOM 644 C C . PHE A 1 82 ? -8.449 10.599 5.748 1.00 97.50 82 PHE A C 1
ATOM 646 O O . PHE A 1 82 ? -8.463 11.639 5.087 1.00 97.50 82 PHE A O 1
ATOM 653 N N . GLY A 1 83 ? -9.343 9.634 5.564 1.00 95.81 83 GLY A N 1
ATOM 654 C CA . GLY A 1 83 ? -10.412 9.737 4.576 1.00 95.81 83 GLY A CA 1
ATOM 655 C C . GLY A 1 83 ? -11.513 8.707 4.781 1.00 95.81 83 GLY A C 1
ATOM 656 O O . GLY A 1 83 ? -11.408 7.824 5.630 1.00 95.81 83 GLY A O 1
ATOM 657 N N . ALA A 1 84 ? -12.580 8.841 3.996 1.00 95.31 84 ALA A N 1
ATOM 658 C CA . ALA A 1 84 ? -13.710 7.920 3.990 1.00 95.31 84 ALA A CA 1
ATOM 659 C C . ALA A 1 84 ? -14.224 7.705 2.564 1.00 95.31 84 ALA A C 1
ATOM 661 O O . ALA A 1 84 ? -14.415 8.669 1.818 1.00 95.31 84 ALA A O 1
ATOM 662 N N . LEU A 1 85 ? -14.453 6.454 2.167 1.00 92.06 85 LEU A N 1
ATOM 663 C CA . LEU A 1 85 ? -15.030 6.150 0.859 1.00 92.06 85 LEU A CA 1
ATOM 664 C C . LEU A 1 85 ? -16.396 6.836 0.704 1.00 92.06 85 LEU A C 1
ATOM 666 O O . LEU A 1 85 ? -17.220 6.812 1.608 1.00 92.06 85 LEU A O 1
ATOM 670 N N . GLY A 1 86 ? -16.635 7.465 -0.449 1.00 89.19 86 GLY A N 1
ATOM 671 C CA . GLY A 1 86 ? -17.868 8.220 -0.711 1.00 89.19 86 GLY A CA 1
ATOM 672 C C . GLY A 1 86 ? -17.887 9.649 -0.153 1.00 89.19 86 GLY A C 1
ATOM 673 O O . GLY A 1 86 ? -18.754 10.429 -0.541 1.00 89.19 86 GLY A O 1
ATOM 674 N N . VAL A 1 87 ? -16.915 10.040 0.677 1.00 92.88 87 VAL A N 1
ATOM 675 C CA . VAL A 1 87 ? -16.739 11.431 1.118 1.00 92.88 87 VAL A CA 1
ATOM 676 C C . VAL A 1 87 ? -15.796 12.157 0.160 1.00 92.88 87 VAL A C 1
ATOM 678 O O . VAL A 1 87 ? -14.771 11.610 -0.246 1.00 92.88 87 VAL A O 1
ATOM 681 N N . ALA A 1 88 ? -16.133 13.396 -0.210 1.00 93.81 88 ALA A N 1
ATOM 682 C CA . ALA A 1 88 ? -15.396 14.159 -1.219 1.00 93.81 88 ALA A CA 1
ATOM 683 C C . ALA A 1 88 ? -13.935 14.444 -0.829 1.00 93.81 88 ALA A C 1
ATOM 685 O O . ALA A 1 88 ? -13.045 14.309 -1.672 1.00 93.81 88 ALA A O 1
ATOM 686 N N . GLU A 1 89 ? -13.684 14.805 0.432 1.00 95.94 89 GLU A N 1
ATOM 687 C CA . GLU A 1 89 ? -12.370 15.241 0.908 1.00 95.94 89 GLU A CA 1
ATOM 688 C C . GLU A 1 89 ? -11.902 14.481 2.152 1.00 95.94 89 GLU A C 1
ATOM 690 O O . GLU A 1 89 ? -12.668 14.230 3.083 1.00 95.94 89 GLU A O 1
ATOM 695 N N . GLY A 1 90 ? -10.605 14.185 2.182 1.00 95.56 90 GLY A N 1
ATOM 696 C CA . GLY A 1 90 ? -9.871 13.722 3.349 1.00 95.56 90 GLY A CA 1
ATOM 697 C C . GLY A 1 90 ? -8.911 14.787 3.881 1.00 95.56 90 GLY A C 1
ATOM 698 O O . GLY A 1 90 ? -8.746 15.861 3.299 1.00 95.56 90 GLY A O 1
ATOM 699 N N . THR A 1 91 ? -8.278 14.490 5.011 1.00 97.69 91 THR A N 1
ATOM 700 C CA . THR A 1 91 ? -7.305 15.373 5.671 1.00 97.69 91 THR A CA 1
ATOM 701 C C . THR A 1 91 ? -5.910 14.797 5.530 1.00 97.69 91 THR A C 1
ATOM 703 O O . THR A 1 91 ? -5.713 13.610 5.777 1.00 97.69 91 THR A O 1
ATOM 706 N N . ILE A 1 92 ? -4.940 15.645 5.213 1.00 97.62 92 ILE A N 1
ATOM 707 C CA . ILE A 1 92 ? -3.525 15.293 5.161 1.00 97.62 92 ILE A CA 1
ATOM 708 C C . ILE A 1 92 ? -2.783 16.180 6.151 1.00 97.62 92 ILE A C 1
ATOM 710 O O . ILE A 1 92 ? -3.021 17.384 6.207 1.00 97.62 92 ILE A O 1
ATOM 714 N N . THR A 1 93 ? -1.912 15.572 6.949 1.00 96.88 93 THR A N 1
ATOM 715 C CA . THR A 1 93 ? -0.913 16.250 7.775 1.00 96.88 93 THR A CA 1
ATOM 716 C C . THR A 1 93 ? 0.457 15.835 7.267 1.00 96.88 93 THR A C 1
ATOM 718 O O . THR A 1 93 ? 0.794 14.654 7.303 1.00 96.88 93 THR A O 1
ATOM 721 N N . GLU A 1 94 ? 1.229 16.792 6.773 1.00 95.00 94 GLU A N 1
ATOM 722 C CA . GLU A 1 94 ? 2.576 16.562 6.257 1.00 95.00 94 GLU A CA 1
ATOM 723 C C . GLU A 1 94 ? 3.594 16.389 7.399 1.00 95.00 94 GLU A C 1
ATOM 725 O O . GLU A 1 94 ? 3.344 16.840 8.523 1.00 95.00 94 GLU A O 1
ATOM 730 N N . PRO A 1 95 ? 4.783 15.815 7.132 1.00 93.19 95 PRO A N 1
ATOM 731 C CA . PRO A 1 95 ? 5.826 15.632 8.144 1.00 93.19 95 PRO A CA 1
ATOM 732 C C . PRO A 1 95 ? 6.252 16.917 8.866 1.00 93.19 95 PRO A C 1
ATOM 734 O O . PRO A 1 95 ? 6.654 16.856 10.026 1.00 93.19 95 PRO A O 1
ATOM 737 N N . TRP A 1 96 ? 6.143 18.078 8.208 1.00 91.75 96 TRP A N 1
ATOM 738 C CA . TRP A 1 96 ? 6.445 19.398 8.780 1.00 91.75 96 TRP A CA 1
ATOM 739 C C . TRP A 1 96 ? 5.254 20.053 9.503 1.00 91.75 96 TRP A C 1
ATOM 741 O O . TRP A 1 96 ? 5.336 21.211 9.906 1.00 91.75 96 TRP A O 1
ATOM 751 N N . GLY A 1 97 ? 4.149 19.325 9.684 1.00 91.25 97 GLY A N 1
ATOM 752 C CA . GLY A 1 97 ? 2.984 19.749 10.462 1.00 91.25 97 GLY A CA 1
ATOM 753 C C . GLY A 1 97 ? 1.929 20.537 9.685 1.00 91.25 97 GLY A C 1
ATOM 754 O O . GLY A 1 97 ? 0.877 20.841 10.249 1.00 91.25 97 GLY A O 1
ATOM 755 N N . GLU A 1 98 ? 2.164 20.849 8.408 1.00 94.38 98 GLU A N 1
ATOM 756 C CA . GLU A 1 98 ? 1.154 21.482 7.559 1.00 94.38 98 GLU A CA 1
ATOM 757 C C . GLU A 1 98 ? -0.050 20.558 7.373 1.00 94.38 98 GLU A C 1
ATOM 759 O O . GLU A 1 98 ? 0.102 19.374 7.070 1.00 94.38 98 GLU A O 1
ATOM 764 N N . LYS A 1 99 ? -1.252 21.113 7.547 1.00 96.38 99 LYS A N 1
ATOM 765 C CA . LYS A 1 99 ? -2.516 20.393 7.398 1.00 96.38 99 LYS A CA 1
ATOM 766 C C . LYS A 1 99 ? -3.324 20.963 6.248 1.00 96.38 99 LYS A C 1
ATOM 768 O O . LYS A 1 99 ? -3.552 22.169 6.201 1.00 96.38 99 LYS A O 1
ATOM 773 N N . TRP A 1 100 ? -3.815 20.098 5.371 1.00 96.31 100 TRP A N 1
ATOM 774 C CA . TRP A 1 100 ? -4.612 20.503 4.216 1.00 96.31 100 TRP A CA 1
ATOM 775 C C . TRP A 1 100 ? -5.625 19.425 3.809 1.00 96.31 100 TRP A C 1
ATOM 777 O O . TRP A 1 100 ? -5.587 18.285 4.281 1.00 96.31 100 TRP A O 1
ATOM 787 N N . LYS A 1 101 ? -6.596 19.814 2.978 1.00 97.00 101 LYS A N 1
ATOM 788 C CA . LYS A 1 101 ? -7.650 18.932 2.464 1.00 97.00 101 LYS A CA 1
ATOM 789 C C . LYS A 1 101 ? -7.326 18.487 1.049 1.00 97.00 101 LYS A C 1
ATOM 791 O O . LYS A 1 101 ? -6.936 19.301 0.216 1.00 97.00 101 LYS A O 1
ATOM 796 N N . ALA A 1 102 ? -7.523 17.205 0.771 1.00 94.44 102 ALA A N 1
ATOM 797 C CA . ALA A 1 102 ? -7.372 16.649 -0.566 1.00 94.44 102 ALA A CA 1
ATOM 798 C C . ALA A 1 102 ? -8.582 15.801 -0.917 1.00 94.44 102 ALA A C 1
ATOM 800 O O . ALA A 1 102 ? -9.216 15.221 -0.036 1.00 94.44 102 ALA A O 1
ATOM 801 N N . ARG A 1 103 ? -8.868 15.663 -2.212 1.00 94.56 103 ARG A N 1
ATOM 802 C CA . ARG A 1 103 ? -9.917 14.748 -2.652 1.00 94.56 103 ARG A CA 1
ATOM 803 C C . ARG A 1 103 ? -9.601 13.318 -2.211 1.00 94.56 103 ARG A C 1
ATOM 805 O O . ARG A 1 103 ? -8.478 12.839 -2.385 1.00 94.56 103 ARG A O 1
ATOM 812 N N . THR A 1 104 ? -10.594 12.627 -1.662 1.00 92.06 104 THR A N 1
ATOM 813 C CA . THR A 1 104 ? -10.411 11.283 -1.094 1.00 92.06 104 THR A CA 1
ATOM 814 C C . THR A 1 104 ? -9.997 10.247 -2.140 1.00 92.06 104 THR A C 1
ATOM 816 O O . THR A 1 104 ? -9.304 9.283 -1.821 1.00 92.06 104 THR A O 1
ATOM 819 N N . ASP A 1 105 ? -10.359 10.447 -3.406 1.00 90.31 105 ASP A N 1
ATOM 820 C CA . ASP A 1 105 ? -9.930 9.604 -4.529 1.00 90.31 105 ASP A CA 1
ATOM 821 C C . ASP A 1 105 ? -8.412 9.647 -4.778 1.00 90.31 105 ASP A C 1
ATOM 823 O O . ASP A 1 105 ? -7.861 8.706 -5.340 1.00 90.31 105 ASP A O 1
ATOM 827 N N . ARG A 1 106 ? -7.711 10.686 -4.304 1.00 90.06 106 ARG A N 1
ATOM 828 C CA . ARG A 1 106 ? -6.242 10.752 -4.326 1.00 90.06 106 ARG A CA 1
ATOM 829 C C . ARG A 1 106 ? -5.595 10.031 -3.149 1.00 90.06 106 ARG A C 1
ATOM 831 O O . ARG A 1 106 ? -4.470 9.562 -3.273 1.00 90.06 106 ARG A O 1
ATOM 838 N N . ILE A 1 107 ? -6.289 9.947 -2.015 1.00 92.62 107 ILE A N 1
ATOM 839 C CA . ILE A 1 107 ? -5.756 9.368 -0.773 1.00 92.62 107 ILE A CA 1
ATOM 840 C C . ILE A 1 107 ? -6.061 7.867 -0.692 1.00 92.62 107 ILE A C 1
ATOM 842 O O . ILE A 1 107 ? -5.200 7.063 -0.340 1.00 92.62 107 ILE A O 1
ATOM 846 N N . SER A 1 108 ? -7.285 7.478 -1.053 1.00 92.19 108 SER A N 1
ATOM 847 C CA . SER A 1 108 ? -7.773 6.099 -0.961 1.00 92.19 108 SER A CA 1
ATOM 848 C C . SER A 1 108 ? -6.925 5.056 -1.698 1.00 92.19 108 SER A C 1
ATOM 850 O O . SER A 1 108 ? -6.833 3.954 -1.162 1.00 92.19 108 SER A O 1
ATOM 852 N N . PRO A 1 109 ? -6.230 5.335 -2.825 1.00 92.00 109 PRO A N 1
ATOM 853 C CA . PRO A 1 109 ? -5.309 4.366 -3.415 1.00 92.00 109 PRO A CA 1
ATOM 854 C C . PRO A 1 109 ? -4.178 3.971 -2.460 1.00 92.00 109 PRO A C 1
ATOM 856 O O . PRO A 1 109 ? -3.801 2.803 -2.417 1.00 92.00 109 PRO A O 1
ATOM 859 N N . VAL A 1 110 ? -3.676 4.910 -1.647 1.00 91.94 110 VAL A N 1
ATOM 860 C CA . VAL A 1 110 ? -2.609 4.639 -0.673 1.00 91.94 110 VAL A CA 1
ATOM 861 C C . VAL A 1 110 ? -3.078 3.658 0.393 1.00 91.94 110 VAL A C 1
ATOM 863 O O . VAL A 1 110 ? -2.378 2.686 0.677 1.00 91.94 110 VAL A O 1
ATOM 866 N N . ALA A 1 111 ? -4.279 3.869 0.932 1.00 90.88 111 ALA A N 1
ATOM 867 C CA . ALA A 1 111 ? -4.894 2.943 1.879 1.00 90.88 111 ALA A CA 1
ATOM 868 C C . ALA A 1 111 ? -5.305 1.617 1.214 1.00 90.88 111 ALA A C 1
ATOM 870 O O . ALA A 1 111 ? -5.239 0.549 1.819 1.00 90.88 111 ALA A O 1
ATOM 871 N N . GLY A 1 112 ? -5.718 1.684 -0.052 1.00 89.12 112 GLY A N 1
ATOM 872 C CA . GLY A 1 112 ? -6.241 0.573 -0.837 1.00 89.12 112 GLY A CA 1
ATOM 873 C C . GLY A 1 112 ? -5.204 -0.480 -1.217 1.00 89.12 112 GLY A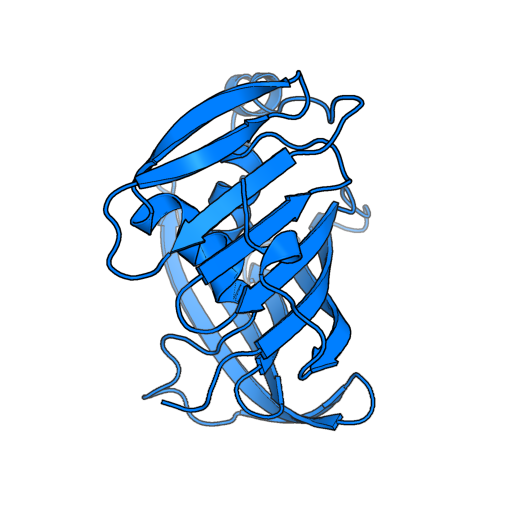 C 1
ATOM 874 O O . GLY A 1 112 ? -5.600 -1.557 -1.646 1.00 89.12 112 GLY A O 1
ATOM 875 N N . GLN A 1 113 ? -3.907 -0.220 -1.011 1.00 91.25 113 GLN A N 1
ATOM 876 C CA . GLN A 1 113 ? -2.826 -1.188 -1.249 1.00 91.25 113 GLN A CA 1
ATOM 877 C C . GLN A 1 113 ? -3.021 -2.514 -0.506 1.00 91.25 113 GLN A C 1
ATOM 879 O O . GLN A 1 113 ? -2.500 -3.537 -0.942 1.00 91.25 113 GLN A O 1
ATOM 884 N N . LEU A 1 114 ? -3.776 -2.495 0.595 1.00 91.88 114 LEU A N 1
ATOM 885 C CA . LEU A 1 114 ? -4.103 -3.683 1.364 1.00 91.88 114 LEU A CA 1
ATOM 886 C C . LEU A 1 114 ? -5.109 -4.598 0.649 1.00 91.88 114 LEU A C 1
ATOM 888 O O . LEU A 1 114 ? -5.192 -5.761 1.009 1.00 91.88 114 LEU A O 1
ATOM 892 N N . PHE A 1 115 ? -5.861 -4.128 -0.350 1.00 92.25 115 PHE A N 1
ATOM 893 C CA . PHE A 1 115 ? -6.941 -4.893 -0.980 1.00 92.25 115 PHE A CA 1
ATOM 894 C C . PHE A 1 115 ? -6.625 -5.256 -2.439 1.00 92.25 115 PHE A C 1
ATOM 896 O O . PHE A 1 115 ? -6.066 -4.439 -3.176 1.00 92.25 115 PHE A O 1
ATOM 903 N N . PRO A 1 116 ? -7.008 -6.461 -2.899 1.00 87.19 116 PRO A N 1
ATOM 904 C CA . PRO A 1 116 ? -6.830 -6.858 -4.285 1.00 87.19 116 PRO A CA 1
ATOM 905 C C . PRO A 1 116 ? -7.822 -6.089 -5.164 1.00 87.19 116 PRO A C 1
ATOM 907 O O . PRO A 1 116 ? -9.028 -6.311 -5.091 1.00 87.19 116 PRO A O 1
ATOM 910 N N . ALA A 1 117 ? -7.312 -5.186 -5.998 1.00 85.06 117 ALA A N 1
ATOM 911 C CA . ALA A 1 117 ? -8.088 -4.472 -7.008 1.00 85.06 117 ALA A CA 1
ATOM 912 C C . ALA A 1 117 ? -7.589 -4.843 -8.410 1.00 85.06 117 ALA A C 1
ATOM 914 O O . ALA A 1 117 ? -6.377 -4.932 -8.624 1.00 85.06 117 ALA A O 1
ATOM 915 N N . GLY A 1 118 ? -8.503 -5.031 -9.368 1.00 82.94 118 GLY A N 1
ATOM 916 C CA . GLY A 1 118 ? -8.130 -5.318 -10.757 1.00 82.94 118 GLY A CA 1
ATOM 917 C C . GLY A 1 118 ? -7.701 -6.769 -11.009 1.00 82.94 118 GLY A C 1
ATOM 918 O O . GLY A 1 118 ? -7.008 -7.035 -11.991 1.00 82.94 118 GLY A O 1
ATOM 919 N N . LEU A 1 119 ? -8.046 -7.700 -10.110 1.00 85.25 119 LEU A N 1
ATOM 920 C CA . LEU A 1 119 ? -7.736 -9.132 -10.246 1.00 85.25 119 LEU A CA 1
ATOM 921 C C . LEU A 1 119 ? -8.896 -9.959 -10.806 1.00 85.25 119 LEU A C 1
ATOM 923 O O . LEU A 1 119 ? -8.757 -11.166 -10.966 1.00 85.25 119 LEU A O 1
ATOM 927 N N . GLU A 1 120 ? -10.022 -9.334 -11.148 1.00 85.00 120 GLU A N 1
ATOM 928 C CA . GLU A 1 120 ? -11.271 -10.006 -11.529 1.00 85.00 120 GLU A CA 1
ATOM 929 C C . GLU A 1 120 ? -11.105 -10.907 -12.765 1.00 85.00 120 GLU A C 1
ATOM 931 O O . GLU A 1 120 ? -11.837 -11.878 -12.933 1.00 85.00 120 GLU A O 1
ATOM 936 N N . SER A 1 121 ? -10.125 -10.598 -13.619 1.00 85.81 121 SER A N 1
ATOM 937 C CA . SER A 1 121 ? -9.803 -11.347 -14.841 1.00 85.81 121 SER A CA 1
ATOM 938 C C . SER A 1 121 ? -8.432 -12.034 -14.813 1.00 85.81 121 SER A C 1
ATOM 940 O O . SER A 1 121 ? -8.054 -12.697 -15.781 1.00 85.81 121 SER A O 1
ATOM 942 N N . VAL A 1 122 ? -7.676 -11.907 -13.717 1.00 89.81 122 VAL A N 1
ATOM 943 C CA . VAL A 1 122 ? -6.319 -12.456 -13.608 1.00 89.81 122 VAL A CA 1
ATOM 944 C C . VAL A 1 122 ? -6.393 -13.868 -13.042 1.00 89.81 122 VAL A C 1
ATOM 946 O O . VAL A 1 122 ? -6.911 -14.092 -11.950 1.00 89.81 122 VAL A O 1
ATOM 949 N N . ARG A 1 123 ? -5.851 -14.844 -13.776 1.00 92.75 123 ARG A N 1
ATOM 950 C CA . ARG A 1 123 ? -5.774 -16.221 -13.280 1.00 92.75 123 ARG A CA 1
ATOM 951 C C . ARG A 1 123 ? -4.687 -16.344 -12.204 1.00 92.75 123 ARG A C 1
ATOM 953 O O . ARG A 1 123 ? -3.613 -15.766 -12.382 1.00 92.75 123 ARG A O 1
ATOM 960 N N . PRO A 1 124 ? -4.925 -17.122 -11.136 1.00 95.56 124 PRO A N 1
ATOM 961 C CA . PRO A 1 124 ? -3.878 -17.499 -10.194 1.00 95.56 124 PRO A CA 1
ATOM 962 C C . PRO A 1 124 ? -2.665 -18.109 -10.905 1.00 95.56 124 PRO A C 1
ATOM 964 O O . PRO A 1 124 ? -2.828 -18.954 -11.789 1.00 95.56 124 PRO A O 1
ATOM 967 N N . SER A 1 125 ? -1.460 -17.695 -10.512 1.00 95.75 125 SER A N 1
ATOM 968 C CA . SER A 1 125 ? -0.193 -18.257 -10.997 1.00 95.75 125 SER A CA 1
ATOM 969 C C . SER A 1 125 ? 0.384 -19.325 -10.069 1.00 95.75 125 SER A C 1
ATOM 971 O O . SER A 1 125 ? 1.240 -20.094 -10.500 1.00 95.75 125 SER A O 1
ATOM 973 N N . GLY A 1 126 ? -0.083 -19.409 -8.820 1.00 96.00 126 GLY A N 1
ATOM 974 C CA . GLY A 1 126 ? 0.394 -20.399 -7.860 1.00 96.00 126 GLY A CA 1
ATOM 975 C C . GLY A 1 126 ? -0.145 -20.195 -6.448 1.00 96.00 126 GLY A C 1
ATOM 976 O O . GLY A 1 126 ? -1.081 -19.427 -6.223 1.00 96.00 126 GLY A O 1
ATOM 977 N N . HIS A 1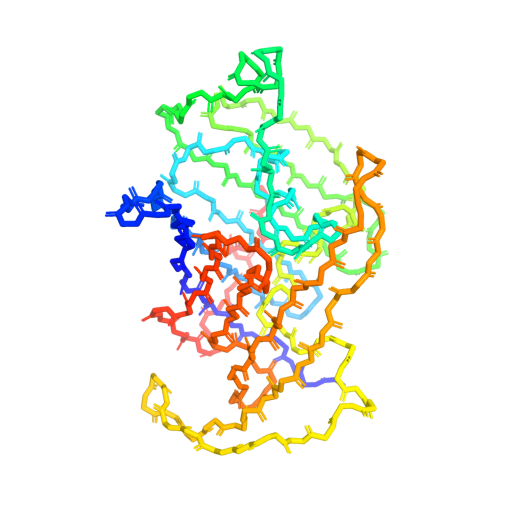 127 ? 0.477 -20.887 -5.497 1.00 96.56 127 HIS A N 1
ATOM 978 C CA . HIS A 1 127 ? 0.194 -20.780 -4.069 1.00 96.56 127 HIS A CA 1
ATOM 979 C C . HIS A 1 127 ? 1.505 -20.684 -3.291 1.00 96.56 127 HIS A C 1
ATOM 981 O O . HIS A 1 127 ? 2.469 -21.380 -3.608 1.00 96.56 127 HIS A O 1
ATOM 987 N N . GLU A 1 128 ? 1.534 -19.847 -2.262 1.00 96.62 128 GLU A N 1
ATOM 988 C CA . GLU A 1 128 ? 2.684 -19.682 -1.370 1.00 96.62 128 GLU A CA 1
ATOM 989 C C . GLU A 1 128 ? 2.191 -19.417 0.052 1.00 96.62 128 GLU A C 1
ATOM 991 O O . GLU A 1 128 ? 1.081 -18.928 0.248 1.00 96.62 128 GLU A O 1
ATOM 996 N N . ARG A 1 129 ? 3.013 -19.713 1.059 1.00 95.88 129 ARG A N 1
ATOM 997 C CA . ARG A 1 129 ? 2.735 -19.325 2.441 1.00 95.88 129 ARG A CA 1
ATOM 998 C C . ARG A 1 129 ? 3.491 -18.046 2.790 1.00 95.88 129 ARG A C 1
ATOM 1000 O O . ARG A 1 129 ? 4.713 -18.012 2.702 1.00 95.88 129 ARG A O 1
ATOM 1007 N N . PHE A 1 130 ? 2.779 -17.022 3.253 1.00 94.88 130 PHE A N 1
ATOM 1008 C CA . PHE A 1 130 ? 3.362 -15.748 3.682 1.00 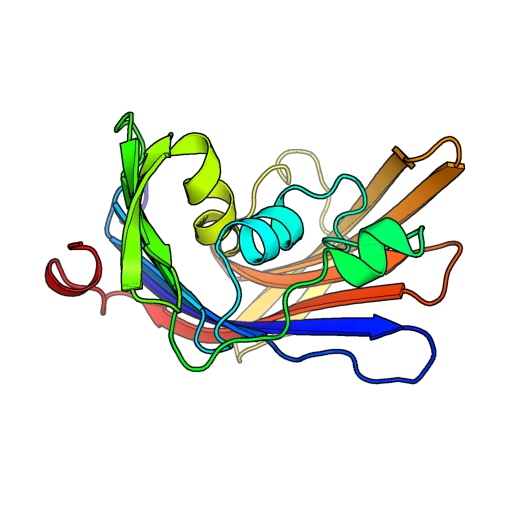94.88 130 PHE A CA 1
ATOM 1009 C C . PHE A 1 130 ? 2.649 -15.241 4.936 1.00 94.88 130 PHE A C 1
ATOM 1011 O O . PHE A 1 130 ? 1.444 -15.428 5.077 1.00 94.88 130 PHE A O 1
ATOM 1018 N N . LEU A 1 131 ? 3.386 -14.643 5.879 1.00 93.94 131 LEU A N 1
ATOM 1019 C CA . LEU A 1 131 ? 2.845 -14.191 7.173 1.00 93.94 131 LEU A CA 1
ATOM 1020 C C . LEU A 1 131 ? 2.007 -15.277 7.895 1.00 93.94 131 LEU A C 1
ATOM 1022 O O . LEU A 1 131 ? 0.948 -14.999 8.454 1.00 93.94 131 LEU A O 1
ATOM 1026 N N . ASN A 1 132 ? 2.460 -16.538 7.845 1.00 93.88 132 ASN A N 1
ATOM 1027 C CA . ASN A 1 132 ? 1.750 -17.716 8.369 1.00 93.88 132 ASN A CA 1
ATOM 1028 C C . ASN A 1 132 ? 0.350 -17.974 7.777 1.00 93.88 132 ASN A C 1
ATOM 1030 O O . ASN A 1 132 ? -0.443 -18.685 8.392 1.00 93.88 132 ASN A O 1
ATOM 1034 N N . ARG A 1 133 ? 0.059 -17.453 6.583 1.00 94.50 133 ARG A N 1
ATOM 1035 C CA . ARG A 1 133 ? -1.209 -17.637 5.869 1.00 94.50 133 ARG A CA 1
ATOM 1036 C C . ARG A 1 133 ? -0.974 -18.273 4.508 1.00 94.50 133 ARG A C 1
ATOM 1038 O O . ARG A 1 133 ? 0.027 -17.983 3.849 1.00 94.50 133 ARG A O 1
ATOM 1045 N N . ASP A 1 134 ? -1.916 -19.100 4.080 1.00 97.25 134 ASP A N 1
ATOM 1046 C CA . ASP A 1 134 ? -1.940 -19.602 2.711 1.00 97.25 134 ASP A CA 1
ATOM 1047 C C . ASP A 1 134 ? -2.365 -18.470 1.774 1.00 97.25 134 ASP A C 1
ATOM 1049 O O . ASP A 1 134 ? -3.402 -17.830 1.966 1.00 97.25 134 ASP A O 1
ATOM 1053 N N . CYS A 1 135 ? -1.527 -18.197 0.781 1.00 97.44 135 CYS A N 1
ATOM 1054 C CA . CYS A 1 135 ? -1.718 -17.134 -0.190 1.00 97.44 135 CYS A CA 1
ATOM 1055 C C . CYS A 1 135 ? -1.935 -17.724 -1.580 1.00 97.44 135 CYS A C 1
ATOM 1057 O O . CYS A 1 135 ? -1.294 -18.700 -1.975 1.00 97.44 135 CYS A O 1
ATOM 1059 N N . VAL A 1 136 ? -2.799 -17.073 -2.351 1.00 97.56 136 VAL A N 1
ATOM 1060 C CA . VAL A 1 136 ? -2.876 -17.251 -3.798 1.00 97.56 136 VAL A CA 1
ATOM 1061 C C . VAL A 1 136 ? -1.924 -16.252 -4.441 1.00 97.56 136 VAL A C 1
ATOM 1063 O O . VAL A 1 136 ? -1.976 -15.054 -4.148 1.00 97.56 136 VAL A O 1
ATOM 1066 N N . GLU A 1 137 ? -1.042 -16.745 -5.301 1.00 97.75 137 GLU A N 1
ATOM 1067 C CA . GLU A 1 137 ? -0.167 -15.901 -6.099 1.00 97.75 137 GLU A CA 1
ATOM 1068 C C . GLU A 1 137 ? -0.880 -15.469 -7.381 1.00 97.75 137 GLU A C 1
ATOM 1070 O O . GLU A 1 137 ? -1.478 -16.287 -8.082 1.00 97.75 137 GLU A O 1
ATOM 1075 N N . TYR A 1 138 ? -0.764 -14.185 -7.707 1.00 96.94 138 TYR A N 1
ATOM 1076 C CA . TYR A 1 138 ? -1.148 -13.637 -9.000 1.00 96.94 138 TYR A CA 1
ATOM 1077 C C . TYR A 1 138 ? 0.059 -12.975 -9.650 1.00 96.94 138 TYR A C 1
ATOM 1079 O O . TYR A 1 138 ? 0.787 -12.210 -9.012 1.00 96.94 138 TYR A O 1
ATOM 1087 N N . THR A 1 139 ? 0.230 -13.225 -10.943 1.00 95.50 139 THR A N 1
ATOM 1088 C CA . THR A 1 139 ? 1.235 -12.566 -11.774 1.00 95.50 139 THR A CA 1
ATOM 1089 C C . THR A 1 139 ? 0.539 -11.850 -12.924 1.00 95.50 139 THR A C 1
ATOM 1091 O O . THR A 1 139 ? -0.257 -12.445 -13.645 1.00 95.50 139 THR A O 1
ATOM 1094 N N . THR A 1 140 ? 0.852 -10.571 -13.109 1.00 92.94 140 THR A N 1
ATOM 1095 C CA . THR A 1 140 ? 0.375 -9.749 -14.227 1.00 92.94 140 THR A CA 1
ATOM 1096 C C . THR A 1 140 ? 1.512 -8.883 -14.773 1.00 92.94 140 THR A C 1
ATOM 1098 O O . THR A 1 140 ? 2.587 -8.810 -14.177 1.00 92.94 140 THR A O 1
ATOM 1101 N N . HIS A 1 141 ? 1.293 -8.225 -15.908 1.00 92.19 141 HIS A N 1
ATOM 1102 C CA . HIS A 1 141 ? 2.245 -7.293 -16.504 1.00 92.19 141 HIS A CA 1
ATOM 1103 C C . HIS A 1 141 ? 1.603 -5.914 -16.644 1.00 92.19 141 HIS A C 1
ATOM 1105 O O . HIS A 1 141 ? 0.421 -5.784 -16.959 1.00 92.19 141 HIS A O 1
ATOM 1111 N N . ARG A 1 142 ? 2.398 -4.874 -16.404 1.00 90.06 142 ARG A N 1
ATOM 1112 C CA . ARG A 1 142 ? 2.075 -3.490 -16.747 1.00 90.06 142 ARG A CA 1
ATOM 1113 C C . ARG A 1 142 ? 2.958 -3.065 -17.899 1.00 90.06 142 ARG A C 1
ATOM 1115 O O . ARG A 1 142 ? 4.179 -3.122 -17.788 1.00 90.06 142 ARG A O 1
ATOM 1122 N N . GLU A 1 143 ? 2.335 -2.609 -18.969 1.00 92.50 143 GLU A N 1
ATOM 1123 C CA . GLU A 1 143 ? 3.010 -2.154 -20.178 1.00 92.50 143 GLU A CA 1
ATOM 1124 C C . GLU A 1 143 ? 2.520 -0.759 -20.535 1.00 92.50 143 GLU A C 1
ATOM 1126 O O . GLU A 1 143 ? 1.381 -0.392 -20.239 1.00 92.50 143 GLU A O 1
ATOM 1131 N N . GLY A 1 144 ? 3.388 0.032 -21.149 1.00 89.81 144 GLY A N 1
ATOM 1132 C CA . GLY A 1 144 ? 3.035 1.373 -21.579 1.00 89.81 144 GLY A CA 1
ATOM 1133 C C . GLY A 1 144 ? 4.243 2.170 -22.029 1.00 89.81 144 GLY A C 1
ATOM 1134 O O . GLY A 1 144 ? 5.339 1.638 -22.199 1.00 89.81 144 GLY A O 1
ATOM 1135 N N . THR A 1 145 ? 4.027 3.470 -22.187 1.00 85.44 145 THR A N 1
ATOM 1136 C CA . THR A 1 145 ? 5.072 4.432 -22.527 1.00 85.44 145 THR A CA 1
ATOM 1137 C C . THR A 1 145 ? 5.155 5.464 -21.418 1.00 85.44 145 THR A C 1
ATOM 1139 O O . THR A 1 145 ? 4.144 6.042 -21.030 1.00 85.44 145 THR A O 1
ATOM 1142 N N . ASP A 1 146 ? 6.359 5.713 -20.916 1.00 80.12 146 ASP A N 1
ATOM 1143 C CA . ASP A 1 146 ? 6.594 6.699 -19.868 1.00 80.12 146 ASP A CA 1
ATOM 1144 C C . ASP A 1 146 ? 7.899 7.452 -20.161 1.00 80.12 146 ASP A C 1
ATOM 1146 O O . ASP A 1 146 ? 8.973 6.850 -20.229 1.00 80.12 146 ASP A O 1
ATOM 1150 N N . GLY A 1 147 ? 7.804 8.769 -20.380 1.00 76.62 147 GLY A N 1
ATOM 1151 C CA . GLY A 1 147 ? 8.935 9.598 -20.820 1.00 76.62 147 GLY A CA 1
ATOM 1152 C C . GLY A 1 147 ? 9.451 9.229 -22.216 1.00 76.62 147 GLY A C 1
ATOM 1153 O O . GLY A 1 147 ? 10.656 9.245 -22.453 1.00 76.62 147 GLY A O 1
ATOM 1154 N N . GLY A 1 148 ? 8.556 8.813 -23.120 1.00 81.69 148 GLY A N 1
ATOM 1155 C CA . GLY A 1 148 ? 8.899 8.400 -24.488 1.00 81.69 148 GLY A CA 1
ATOM 1156 C C . GLY A 1 148 ? 9.554 7.019 -24.604 1.00 81.69 148 GLY A C 1
ATOM 1157 O O . GLY A 1 148 ? 9.869 6.591 -25.710 1.00 81.69 148 GLY A O 1
ATOM 1158 N N . ARG A 1 149 ? 9.739 6.297 -23.491 1.00 82.31 149 ARG A N 1
ATOM 1159 C CA . ARG A 1 149 ? 10.281 4.932 -23.481 1.00 82.31 149 ARG A CA 1
ATOM 1160 C C . ARG A 1 149 ? 9.185 3.927 -23.178 1.00 82.31 149 ARG A C 1
ATOM 1162 O O . ARG A 1 149 ? 8.420 4.113 -22.230 1.00 82.31 149 ARG A O 1
ATOM 1169 N N . GLN A 1 150 ? 9.136 2.860 -23.969 1.00 89.06 150 GLN A N 1
ATOM 1170 C CA . GLN A 1 150 ? 8.302 1.711 -23.648 1.00 89.06 150 GLN A CA 1
ATOM 1171 C C . GLN A 1 150 ? 8.839 1.017 -22.399 1.00 89.06 150 GLN A C 1
ATOM 1173 O O . GLN A 1 150 ? 10.051 0.927 -22.195 1.00 89.06 150 GLN A O 1
ATOM 1178 N N . TYR A 1 151 ? 7.932 0.531 -21.565 1.00 88.69 151 TYR A N 1
ATOM 1179 C CA . TYR A 1 151 ? 8.270 -0.286 -20.414 1.00 88.69 151 TYR A CA 1
ATOM 1180 C C . TYR A 1 151 ? 7.368 -1.508 -20.350 1.00 88.69 151 TYR A C 1
ATOM 1182 O O . TYR A 1 151 ? 6.220 -1.486 -20.798 1.00 88.69 151 TYR A O 1
ATOM 1190 N N . ARG A 1 152 ? 7.898 -2.548 -19.712 1.00 92.75 152 ARG A N 1
ATOM 1191 C CA . ARG A 1 152 ? 7.153 -3.715 -19.272 1.00 92.75 152 ARG A CA 1
ATOM 1192 C C . ARG A 1 152 ? 7.607 -4.057 -17.865 1.00 92.75 152 ARG A C 1
ATOM 1194 O O . ARG A 1 152 ? 8.797 -4.228 -17.612 1.00 92.75 152 ARG A O 1
ATOM 1201 N N . SER A 1 153 ? 6.667 -4.097 -16.936 1.00 93.19 153 SER A N 1
ATOM 1202 C CA . SER A 1 153 ? 6.938 -4.387 -15.534 1.00 93.19 153 SER A CA 1
ATOM 1203 C C . SER A 1 153 ? 6.081 -5.558 -15.093 1.00 93.19 153 SER A C 1
ATOM 1205 O O . SER A 1 153 ? 4.856 -5.526 -15.213 1.00 93.19 153 SER A O 1
ATOM 1207 N N . LYS A 1 154 ? 6.726 -6.598 -14.576 1.00 94.25 154 LYS A N 1
ATOM 1208 C CA . LYS A 1 154 ? 6.051 -7.747 -13.985 1.00 94.25 154 LYS A CA 1
ATOM 1209 C C . LYS A 1 154 ? 5.560 -7.364 -12.596 1.00 94.25 154 LYS A C 1
ATOM 1211 O O . LYS A 1 154 ? 6.330 -6.842 -11.794 1.00 94.25 154 LYS A O 1
ATOM 1216 N N . VAL A 1 155 ? 4.296 -7.637 -12.305 1.00 94.25 155 VAL A N 1
ATOM 1217 C CA . VAL A 1 155 ? 3.685 -7.426 -10.993 1.00 94.25 155 VAL A CA 1
ATOM 1218 C C . VAL A 1 155 ? 3.316 -8.780 -10.410 1.00 94.25 155 VAL A C 1
ATOM 1220 O O . VAL A 1 155 ? 2.538 -9.525 -11.003 1.00 94.25 155 VAL A O 1
ATOM 1223 N N . ARG A 1 156 ? 3.863 -9.081 -9.239 1.00 95.50 156 ARG A N 1
ATOM 1224 C CA . ARG A 1 156 ? 3.562 -10.265 -8.443 1.00 95.50 156 ARG A CA 1
ATOM 1225 C C . ARG A 1 156 ? 2.816 -9.853 -7.181 1.00 95.50 156 ARG A C 1
ATOM 1227 O O . ARG A 1 156 ? 3.225 -8.918 -6.493 1.00 95.50 156 ARG A O 1
ATOM 1234 N N . LEU A 1 157 ? 1.734 -10.558 -6.876 1.00 96.75 157 LEU A N 1
ATOM 1235 C CA . LEU A 1 157 ? 0.902 -10.331 -5.700 1.00 96.75 157 LEU A CA 1
ATOM 1236 C C . LEU A 1 157 ? 0.734 -11.638 -4.929 1.00 96.75 157 LEU A C 1
ATOM 1238 O O . LEU A 1 157 ? 0.449 -12.664 -5.541 1.00 96.75 157 LEU A O 1
ATOM 1242 N N . LEU A 1 158 ? 0.856 -11.589 -3.602 1.00 97.50 158 LEU A N 1
ATOM 1243 C CA . LEU A 1 158 ? 0.411 -12.666 -2.713 1.00 97.50 158 LEU A CA 1
ATOM 1244 C C . LEU A 1 158 ? -0.825 -12.202 -1.954 1.00 97.50 158 LEU A C 1
ATOM 1246 O O . LEU A 1 158 ? -0.775 -11.198 -1.239 1.00 97.50 158 LEU A O 1
ATOM 1250 N N . VAL A 1 159 ? -1.927 -12.929 -2.126 1.00 97.00 159 VAL A N 1
ATOM 1251 C CA . VAL A 1 159 ? -3.238 -12.569 -1.582 1.00 97.00 159 VAL A CA 1
ATOM 1252 C C . VAL A 1 159 ? -3.707 -13.640 -0.604 1.00 97.00 159 VAL A C 1
ATOM 1254 O O . VAL A 1 159 ? -3.846 -14.799 -0.988 1.00 97.00 159 VAL A O 1
ATOM 1257 N N . ALA A 1 160 ? -3.986 -13.251 0.641 1.00 94.69 160 ALA A N 1
ATOM 1258 C CA . ALA A 1 160 ? -4.571 -14.115 1.666 1.00 94.69 160 ALA A CA 1
ATOM 1259 C C . ALA A 1 160 ? -5.861 -13.483 2.199 1.00 94.69 160 ALA A C 1
ATOM 1261 O O . ALA A 1 160 ? -5.832 -12.459 2.885 1.00 94.69 160 ALA A O 1
ATOM 1262 N N . GLY A 1 161 ? -7.008 -14.089 1.885 1.00 82.06 161 GLY A N 1
ATOM 1263 C CA . GLY A 1 161 ? -8.305 -13.463 2.153 1.00 82.06 161 GLY A CA 1
ATOM 1264 C C . GLY A 1 161 ? -8.469 -12.168 1.343 1.00 82.06 161 GLY A C 1
ATOM 1265 O O . GLY A 1 161 ? -7.938 -12.078 0.237 1.00 82.06 161 GLY A O 1
ATOM 1266 N N . PRO A 1 162 ? -9.172 -11.137 1.842 1.00 91.88 162 PRO A N 1
ATOM 1267 C CA . PRO A 1 162 ? -9.334 -9.885 1.106 1.00 91.88 162 PRO A CA 1
ATOM 1268 C C . PRO A 1 162 ? -8.055 -9.030 1.101 1.00 91.88 162 PRO A C 1
ATOM 1270 O O . PRO A 1 162 ? -8.136 -7.852 0.764 1.00 91.88 162 PRO A O 1
ATOM 1273 N N . TYR A 1 163 ? -6.899 -9.579 1.494 1.00 94.94 163 TYR A N 1
ATOM 1274 C CA . TYR A 1 163 ? -5.687 -8.813 1.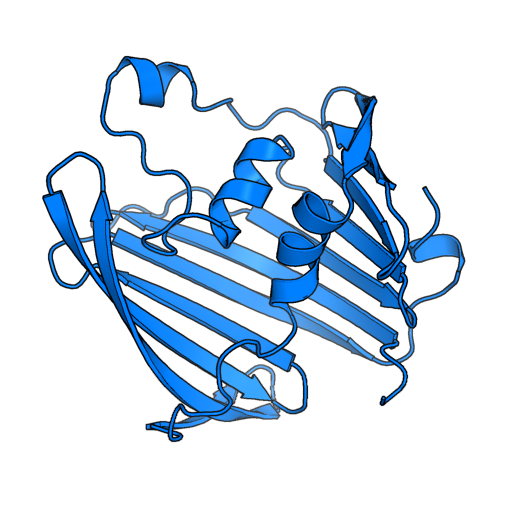741 1.00 94.94 163 TYR A CA 1
ATOM 1275 C C . TYR A 1 163 ? -4.560 -9.160 0.773 1.00 94.94 163 TYR A C 1
ATOM 1277 O O . TYR A 1 163 ? -4.200 -10.325 0.611 1.00 94.94 163 TYR A O 1
ATOM 1285 N N . VAL A 1 164 ? -3.953 -8.135 0.182 1.00 95.88 164 VAL A N 1
ATOM 1286 C CA . VAL A 1 164 ? -2.661 -8.225 -0.502 1.00 95.88 164 VAL A CA 1
ATOM 1287 C C . VAL A 1 164 ? -1.574 -8.130 0.565 1.00 95.88 164 VAL A C 1
ATOM 1289 O O . VAL A 1 164 ? -1.383 -7.080 1.173 1.00 95.88 164 VAL A O 1
ATOM 1292 N N . LEU A 1 165 ? -0.867 -9.233 0.808 1.00 96.62 165 LEU A N 1
ATOM 1293 C CA . LEU A 1 165 ? 0.207 -9.291 1.806 1.00 96.62 165 LEU A CA 1
ATOM 1294 C C . LEU A 1 165 ? 1.575 -8.949 1.220 1.00 96.62 165 LEU A C 1
ATOM 1296 O O . LEU A 1 165 ? 2.460 -8.483 1.931 1.00 96.62 165 LEU A O 1
ATOM 1300 N N . LEU A 1 166 ? 1.750 -9.179 -0.077 1.00 96.31 166 LEU A N 1
ATOM 1301 C CA . LEU A 1 166 ? 2.959 -8.826 -0.800 1.00 96.31 166 LEU A CA 1
ATOM 1302 C C . LEU A 1 166 ? 2.572 -8.276 -2.161 1.00 96.31 166 LEU A C 1
ATOM 1304 O O . LEU A 1 166 ? 1.824 -8.916 -2.898 1.00 96.31 166 LEU A O 1
ATOM 1308 N N . ARG A 1 167 ? 3.137 -7.125 -2.510 1.00 95.06 167 ARG A N 1
ATOM 1309 C CA . ARG A 1 167 ? 3.154 -6.588 -3.864 1.00 95.06 167 ARG A CA 1
ATOM 1310 C C . ARG A 1 167 ? 4.585 -6.352 -4.283 1.00 95.06 167 ARG A C 1
ATOM 1312 O O . ARG A 1 167 ? 5.308 -5.572 -3.673 1.00 95.06 167 ARG A O 1
ATOM 1319 N N . GLU A 1 168 ? 4.967 -6.982 -5.375 1.00 94.19 168 GLU A N 1
ATOM 1320 C CA . GLU A 1 168 ? 6.289 -6.860 -5.948 1.00 94.19 168 GLU A CA 1
ATOM 1321 C C . GLU A 1 168 ? 6.186 -6.456 -7.409 1.00 94.19 168 GLU A C 1
ATOM 1323 O O . GLU A 1 168 ? 5.418 -7.033 -8.174 1.00 94.19 168 GLU A O 1
ATOM 1328 N N . VAL A 1 169 ? 6.952 -5.444 -7.789 1.00 93.25 169 VAL A N 1
ATOM 1329 C CA . VAL A 1 169 ? 7.031 -4.946 -9.154 1.00 93.25 169 VAL A CA 1
ATOM 1330 C C . VAL A 1 169 ? 8.476 -5.004 -9.588 1.00 93.25 169 VAL A C 1
ATOM 1332 O O . VAL A 1 169 ? 9.334 -4.420 -8.931 1.00 93.25 169 VAL A O 1
ATOM 1335 N N . THR A 1 170 ? 8.731 -5.680 -10.698 1.00 92.12 170 THR A N 1
ATOM 1336 C CA . THR A 1 170 ? 10.064 -5.829 -11.277 1.00 92.12 170 THR A CA 1
ATOM 1337 C C . THR A 1 170 ? 10.041 -5.277 -12.690 1.00 92.12 170 THR A C 1
ATOM 1339 O O . THR A 1 170 ? 9.160 -5.618 -13.481 1.00 92.12 170 THR A O 1
ATOM 1342 N N . ASP A 1 171 ? 10.998 -4.415 -13.008 1.00 89.94 171 ASP A N 1
ATOM 1343 C CA . ASP A 1 171 ? 11.207 -3.952 -14.373 1.00 89.94 171 ASP A CA 1
ATOM 1344 C C . ASP A 1 171 ? 11.797 -5.082 -15.227 1.00 89.94 171 ASP A C 1
ATOM 1346 O O . ASP A 1 171 ? 12.843 -5.620 -14.883 1.00 89.94 171 ASP A O 1
ATOM 1350 N N . GLU A 1 172 ? 11.158 -5.468 -16.335 1.00 86.00 172 GLU A N 1
ATOM 1351 C CA . GLU A 1 172 ? 11.679 -6.569 -17.167 1.00 86.00 172 GLU A CA 1
ATOM 1352 C C . GLU A 1 172 ? 12.875 -6.144 -18.030 1.00 86.00 172 GLU A C 1
ATOM 1354 O O . GLU A 1 172 ? 13.656 -6.986 -18.464 1.00 86.00 172 GLU A O 1
ATOM 1359 N N . GLY A 1 173 ? 13.040 -4.838 -18.257 1.00 76.44 173 GLY A N 1
ATOM 1360 C CA . GLY A 1 173 ? 14.151 -4.264 -19.021 1.00 76.44 173 GLY A CA 1
ATOM 1361 C C . GLY A 1 173 ? 15.222 -3.584 -18.169 1.00 76.44 173 GLY A C 1
ATOM 1362 O O . GLY A 1 173 ? 16.106 -2.931 -18.723 1.00 76.44 173 GLY A O 1
ATOM 1363 N N . GLY A 1 174 ? 15.142 -3.675 -16.840 1.00 75.88 174 GLY A N 1
ATOM 1364 C CA . GLY A 1 174 ? 15.979 -2.873 -15.958 1.00 75.88 174 GLY A CA 1
ATOM 1365 C C . GLY A 1 174 ? 16.169 -3.473 -14.568 1.00 75.88 174 GLY A C 1
ATOM 1366 O O . GLY A 1 174 ? 15.510 -4.432 -14.187 1.00 75.88 174 GLY A O 1
ATOM 1367 N N . PRO A 1 175 ? 17.081 -2.907 -13.770 1.00 79.81 175 PRO A N 1
ATOM 1368 C CA . PRO A 1 175 ? 17.464 -3.473 -12.481 1.00 79.81 175 PRO A CA 1
ATOM 1369 C C . PRO A 1 175 ? 16.567 -3.008 -11.324 1.00 79.81 175 PRO A C 1
ATOM 1371 O O . PRO A 1 175 ? 16.955 -3.100 -10.157 1.00 79.81 175 PRO A O 1
ATOM 1374 N N . MET A 1 176 ? 15.415 -2.415 -11.641 1.00 85.31 176 MET A N 1
ATOM 1375 C CA . MET A 1 176 ? 14.547 -1.764 -10.669 1.00 85.31 176 MET A CA 1
ATOM 1376 C C . MET A 1 176 ? 13.507 -2.741 -10.134 1.00 85.31 176 MET A C 1
ATOM 1378 O O . MET A 1 176 ? 12.832 -3.438 -10.895 1.00 85.31 176 MET A O 1
ATOM 1382 N N . ARG A 1 177 ? 13.342 -2.739 -8.813 1.00 89.06 177 ARG A N 1
ATOM 1383 C CA . ARG A 1 177 ? 12.310 -3.509 -8.120 1.00 89.06 177 ARG A CA 1
ATOM 1384 C C . ARG A 1 177 ? 11.689 -2.671 -7.016 1.00 89.06 177 ARG A C 1
ATOM 1386 O O . ARG A 1 177 ? 12.406 -2.040 -6.248 1.00 89.06 177 ARG A O 1
ATOM 1393 N N . LEU A 1 178 ? 10.370 -2.705 -6.906 1.00 90.94 178 LEU A N 1
ATOM 1394 C CA . LEU A 1 178 ? 9.639 -2.191 -5.755 1.00 90.94 178 LEU A CA 1
ATOM 1395 C C . LEU A 1 178 ? 8.965 -3.363 -5.060 1.00 90.94 178 LEU A C 1
ATOM 1397 O O . LEU A 1 178 ? 8.307 -4.176 -5.706 1.00 90.94 178 LEU A O 1
ATOM 1401 N N . ARG A 1 179 ? 9.111 -3.444 -3.744 1.00 92.69 179 ARG A N 1
ATOM 1402 C CA . ARG A 1 179 ? 8.476 -4.462 -2.919 1.00 92.69 179 ARG A CA 1
ATOM 1403 C C . ARG A 1 179 ? 7.769 -3.785 -1.753 1.00 92.69 179 ARG A C 1
ATOM 1405 O O . ARG A 1 179 ? 8.407 -3.133 -0.937 1.00 92.69 179 ARG A O 1
ATOM 1412 N N . ALA A 1 180 ? 6.454 -3.942 -1.697 1.00 93.00 180 ALA A N 1
ATOM 1413 C CA . ALA A 1 180 ? 5.611 -3.537 -0.586 1.00 93.00 180 ALA A CA 1
ATOM 1414 C C . ALA A 1 180 ? 5.102 -4.802 0.110 1.00 93.00 180 ALA A C 1
ATOM 1416 O O . ALA A 1 180 ? 4.356 -5.580 -0.485 1.00 93.00 180 ALA A O 1
ATOM 1417 N N . GLU A 1 181 ? 5.530 -5.031 1.346 1.00 95.19 181 GLU A N 1
ATOM 1418 C CA . GLU A 1 181 ? 5.191 -6.227 2.115 1.00 95.19 181 GLU A CA 1
ATOM 1419 C C . GLU A 1 181 ? 4.508 -5.871 3.432 1.00 95.19 181 GLU A C 1
ATOM 1421 O O . GLU A 1 181 ? 4.934 -4.963 4.142 1.00 95.19 181 GLU A O 1
ATOM 1426 N N . VAL A 1 182 ? 3.442 -6.592 3.766 1.00 96.75 182 VAL A N 1
ATOM 1427 C CA . VAL A 1 182 ? 2.788 -6.513 5.070 1.00 96.75 182 VAL A CA 1
ATOM 1428 C C . VAL A 1 182 ? 3.634 -7.292 6.074 1.00 96.75 182 VAL A C 1
ATOM 1430 O O . VAL A 1 182 ? 3.860 -8.488 5.910 1.00 96.75 182 VAL A O 1
ATOM 1433 N N . THR A 1 183 ? 4.089 -6.615 7.124 1.00 96.62 183 THR A N 1
ATOM 1434 C CA . THR A 1 183 ? 4.916 -7.190 8.196 1.00 96.62 183 THR A CA 1
ATOM 1435 C C . THR A 1 183 ? 4.106 -7.536 9.445 1.00 96.62 183 THR A C 1
ATOM 1437 O O . THR A 1 183 ? 4.526 -8.376 10.237 1.00 96.62 183 THR A O 1
ATOM 1440 N N . ALA A 1 184 ? 2.932 -6.925 9.618 1.00 96.19 184 ALA A N 1
ATOM 1441 C CA . ALA A 1 184 ? 1.959 -7.279 10.648 1.00 96.19 184 ALA A CA 1
ATOM 1442 C C . ALA A 1 184 ? 0.540 -6.977 10.157 1.00 96.19 184 ALA A C 1
ATOM 1444 O O . ALA A 1 184 ? 0.326 -5.963 9.489 1.00 96.19 184 ALA A O 1
ATOM 1445 N N . LEU A 1 185 ? -0.414 -7.840 10.508 1.00 95.56 185 LEU A N 1
ATOM 1446 C CA . LEU A 1 185 ? -1.820 -7.717 10.135 1.00 95.56 185 LEU A CA 1
ATOM 1447 C C . LEU A 1 185 ? -2.698 -8.088 11.332 1.00 95.56 185 LEU A C 1
ATOM 1449 O O . LEU A 1 185 ? -2.729 -9.250 11.736 1.00 95.56 185 LEU A O 1
ATOM 1453 N N . ASP A 1 186 ? -3.409 -7.102 11.869 1.00 95.19 186 ASP A N 1
ATOM 1454 C CA . ASP A 1 186 ? -4.298 -7.246 13.017 1.00 95.19 186 ASP A CA 1
ATOM 1455 C C . ASP A 1 186 ? -5.742 -6.964 12.576 1.00 95.19 186 ASP A C 1
ATOM 1457 O O . ASP A 1 186 ? -6.073 -5.849 12.169 1.00 95.19 186 ASP A O 1
ATOM 1461 N N . GLU A 1 187 ? -6.613 -7.966 12.641 1.00 93.94 187 GLU A N 1
ATOM 1462 C CA . GLU A 1 187 ? -8.025 -7.856 12.247 1.00 93.94 187 GLU A CA 1
ATOM 1463 C C . GLU A 1 187 ? -8.904 -7.552 13.471 1.00 93.94 187 GLU A C 1
ATOM 1465 O O . GLU A 1 187 ? -8.665 -8.073 14.559 1.00 93.94 187 GLU A O 1
ATOM 1470 N N . GLY A 1 188 ? -9.924 -6.703 13.311 1.00 93.19 188 GLY A N 1
ATOM 1471 C CA . GLY A 1 188 ? -10.902 -6.398 14.365 1.00 93.19 188 GLY A CA 1
ATOM 1472 C C . GLY A 1 188 ? -10.420 -5.461 15.482 1.00 93.19 188 GLY A C 1
ATOM 1473 O O . GLY A 1 188 ? -11.134 -5.288 16.467 1.00 93.19 188 GLY A O 1
ATOM 1474 N N . VAL A 1 189 ? -9.229 -4.865 15.358 1.00 93.81 189 VAL A N 1
ATOM 1475 C CA . VAL A 1 189 ? -8.609 -4.043 16.419 1.00 93.81 189 VAL A CA 1
ATOM 1476 C C . VAL A 1 189 ? -8.757 -2.531 16.226 1.00 93.81 189 VAL A C 1
ATOM 1478 O O . VAL A 1 189 ? -8.413 -1.774 17.129 1.00 93.81 189 VAL A O 1
ATOM 1481 N N . VAL A 1 190 ? -9.205 -2.075 15.054 1.00 95.62 190 VAL A N 1
ATOM 1482 C CA . VAL A 1 190 ? -9.294 -0.647 14.722 1.00 95.62 190 VAL A CA 1
ATOM 1483 C C . VAL A 1 190 ? -10.519 -0.037 15.382 1.00 95.62 190 VAL A C 1
ATOM 1485 O O . VAL A 1 190 ? -11.624 -0.579 15.299 1.00 95.62 190 VAL A O 1
ATOM 1488 N N . THR A 1 191 ? -10.316 1.116 16.008 1.00 95.81 191 THR A N 1
ATOM 1489 C CA . THR A 1 191 ? -11.347 1.886 16.697 1.00 95.81 191 THR A CA 1
ATOM 1490 C C . THR A 1 191 ? -11.626 3.207 15.986 1.00 95.81 191 THR A C 1
ATOM 1492 O O . THR A 1 191 ? -10.864 3.668 15.137 1.00 95.81 191 THR A O 1
ATOM 1495 N N . GLU A 1 192 ? -12.711 3.869 16.383 1.00 94.81 192 GLU A N 1
ATOM 1496 C CA . GLU A 1 192 ? -13.058 5.222 15.931 1.00 94.81 192 GLU A CA 1
ATOM 1497 C C . GLU A 1 192 ? -11.925 6.239 16.127 1.00 94.81 192 GLU A C 1
ATOM 1499 O O . GLU A 1 192 ? -11.771 7.162 15.329 1.00 94.81 192 GLU A O 1
ATOM 1504 N N . ALA A 1 193 ? -11.125 6.076 17.185 1.00 94.62 193 ALA A N 1
ATOM 1505 C CA . ALA A 1 193 ? -10.020 6.977 17.490 1.00 94.62 193 ALA A CA 1
ATOM 1506 C C . ALA A 1 193 ? -8.867 6.851 16.485 1.00 94.62 193 ALA A C 1
ATOM 1508 O O . ALA A 1 193 ? -8.186 7.838 16.221 1.00 94.62 193 ALA A O 1
ATOM 1509 N N . ASP A 1 194 ? -8.671 5.666 15.904 1.00 95.00 194 ASP A N 1
ATOM 1510 C CA . ASP A 1 194 ? -7.592 5.410 14.949 1.00 95.00 194 ASP A CA 1
ATOM 1511 C C . ASP A 1 194 ? -7.863 6.050 13.580 1.00 95.00 194 ASP A C 1
ATOM 1513 O O . ASP A 1 194 ? -6.933 6.388 12.862 1.00 95.00 194 ASP A O 1
ATOM 1517 N N . VAL A 1 195 ? -9.132 6.240 13.207 1.00 94.31 195 VAL A N 1
ATOM 1518 C CA . VAL A 1 195 ? -9.527 6.765 11.885 1.00 94.31 195 VAL A CA 1
ATOM 1519 C C . VAL A 1 195 ? -10.008 8.219 11.922 1.00 94.31 195 VAL A C 1
ATOM 1521 O O . VAL A 1 195 ? -10.570 8.722 10.945 1.00 94.31 195 VAL A O 1
ATOM 1524 N N . LYS A 1 196 ? -9.790 8.912 13.042 1.00 91.31 196 LYS A N 1
ATOM 1525 C CA . LYS A 1 196 ? -10.179 10.311 13.243 1.00 91.31 196 LYS A CA 1
ATOM 1526 C C . LYS A 1 196 ? -8.974 11.245 13.072 1.00 91.31 196 LYS A C 1
ATOM 1528 O O . LYS A 1 196 ? -7.948 11.046 13.715 1.00 91.31 196 LYS A O 1
ATOM 1533 N N . ALA A 1 197 ? -9.135 12.259 12.217 1.00 80.75 197 ALA A N 1
ATOM 1534 C CA . ALA A 1 197 ? -8.128 13.289 11.924 1.00 80.75 197 ALA A CA 1
ATOM 1535 C C . ALA A 1 197 ? -7.877 14.275 13.078 1.00 80.75 197 ALA A C 1
ATOM 1537 O O . ALA A 1 197 ? -8.820 14.508 13.871 1.00 80.75 197 ALA A O 1
#